Protein AF-A0A1C1CR57-F1 (afdb_monomer)

InterPro domains:
  IPR010729 Large ribosomal subunit protein uL29m, mitochondrial [PF06984] (125-208)
  IPR010729 Large ribosomal subunit protein uL29m, mitochondrial [PTHR21183] (118-204)
  IPR038340 MRP-L47 superfamily, mitochondrial [G3DSA:6.10.330.20] (119-210)

Foldseek 3Di:
DDDDDDDDDDDDDDDPDPPPPDPPDDDDDDDDDDDDDDPPPPDPDPDPPPPDDCDDDPDDDDDDPPCVVVDDPDDDPDLCVQPDVVVPSDHPDCDDPNVDDDDDDDPPVPPPDDPVCVPVPVPPVCLLEDPVSDQADDLVVLLPDDAADDPVRLLPDDPVVLVVLLVVLVSVLSSLVSSVVVCVVVVVPDNPVSSVVSNCSSCVSVVCCCSVVVVPVPPDDDDDD

Structure (mmCIF, N/CA/C/O backbone):
data_AF-A0A1C1CR57-F1
#
_entry.id   AF-A0A1C1CR57-F1
#
loop_
_atom_site.group_PDB
_atom_site.id
_atom_site.type_symbol
_atom_site.label_atom_id
_atom_site.label_alt_id
_atom_site.label_comp_id
_atom_site.label_asym_id
_atom_site.label_entity_id
_atom_site.label_seq_id
_atom_site.pdbx_PDB_ins_code
_atom_site.Cartn_x
_atom_site.Cartn_y
_atom_site.Cartn_z
_atom_site.occupancy
_atom_site.B_iso_or_equiv
_atom_site.auth_seq_id
_atom_site.auth_comp_id
_atom_site.auth_asym_id
_atom_site.auth_atom_id
_atom_site.pdbx_PDB_model_num
ATOM 1 N N . MET A 1 1 ? -14.127 42.344 25.011 1.00 54.00 1 MET A N 1
ATOM 2 C CA . MET A 1 1 ? -12.908 41.569 24.687 1.00 54.00 1 MET A CA 1
ATOM 3 C C . MET A 1 1 ? -13.082 41.064 23.266 1.00 54.00 1 MET A C 1
ATOM 5 O O . MET A 1 1 ? -14.060 40.381 23.001 1.00 54.00 1 MET A O 1
ATOM 9 N N . ALA A 1 2 ? -12.275 41.603 22.351 1.00 50.25 2 ALA A N 1
ATOM 10 C CA . ALA A 1 2 ? -12.588 41.789 20.935 1.00 50.25 2 ALA A CA 1
ATOM 11 C C . ALA A 1 2 ? -12.406 40.530 20.069 1.00 50.25 2 ALA A C 1
ATOM 13 O O . ALA A 1 2 ? -11.504 39.726 20.293 1.00 50.25 2 ALA A O 1
ATOM 14 N N . SER A 1 3 ? -13.273 40.409 19.065 1.00 51.06 3 SER A N 1
ATOM 15 C CA . SER A 1 3 ? -13.312 39.387 18.023 1.00 51.06 3 SER A CA 1
ATOM 16 C C . SER A 1 3 ? -12.158 39.533 17.021 1.00 51.06 3 SER A C 1
ATOM 18 O O . SER A 1 3 ? -11.874 40.618 16.519 1.00 51.06 3 SER A O 1
ATOM 20 N N . LEU A 1 4 ? -11.506 38.412 16.702 1.00 55.50 4 LEU A N 1
ATOM 21 C CA . LEU A 1 4 ? -10.487 38.296 15.659 1.00 55.50 4 LEU A CA 1
ATOM 22 C C . LEU A 1 4 ? -11.140 37.839 14.349 1.00 55.50 4 LEU A C 1
ATOM 24 O O . LEU A 1 4 ? -11.551 36.689 14.225 1.00 55.50 4 LEU A O 1
ATOM 28 N N . THR A 1 5 ? -11.186 38.719 13.351 1.00 56.97 5 THR A N 1
ATOM 29 C CA . THR A 1 5 ? -11.479 38.370 11.953 1.00 56.97 5 THR A CA 1
ATOM 30 C C . THR A 1 5 ? -10.187 38.458 11.140 1.00 56.97 5 THR A C 1
ATOM 32 O O . THR A 1 5 ? -9.601 39.533 11.028 1.00 56.97 5 THR A O 1
ATOM 35 N N . ARG A 1 6 ? -9.729 37.339 10.564 1.00 66.31 6 ARG A N 1
ATOM 36 C CA . ARG A 1 6 ? -8.613 37.284 9.602 1.00 66.31 6 ARG A CA 1
ATOM 37 C C . ARG A 1 6 ? -9.148 36.826 8.240 1.00 66.31 6 ARG A C 1
ATOM 39 O O . ARG A 1 6 ? -9.732 35.746 8.189 1.00 66.31 6 ARG A O 1
ATOM 46 N N . PRO A 1 7 ? -8.933 37.574 7.144 1.00 61.09 7 PRO A N 1
ATOM 47 C CA . PRO A 1 7 ? -9.193 37.078 5.801 1.00 61.09 7 PRO A CA 1
ATOM 48 C C . PRO A 1 7 ? -7.951 36.350 5.268 1.00 61.09 7 PRO A C 1
ATOM 50 O O . PRO A 1 7 ? -6.832 36.858 5.348 1.00 61.09 7 PRO A O 1
ATOM 53 N N . PHE A 1 8 ? -8.145 35.155 4.712 1.00 54.91 8 PHE A N 1
ATOM 54 C CA . PHE A 1 8 ? -7.118 34.452 3.949 1.00 54.91 8 PHE A CA 1
ATOM 55 C C . PHE A 1 8 ? -7.147 34.945 2.496 1.00 54.91 8 PHE A C 1
ATOM 57 O O . PHE A 1 8 ? -8.089 34.660 1.762 1.00 54.91 8 PHE A O 1
ATOM 64 N N . LEU A 1 9 ? -6.115 35.687 2.084 1.00 56.88 9 LEU A N 1
ATOM 65 C CA . LEU A 1 9 ? -5.799 35.920 0.674 1.00 56.88 9 LEU A CA 1
ATOM 66 C C . LEU 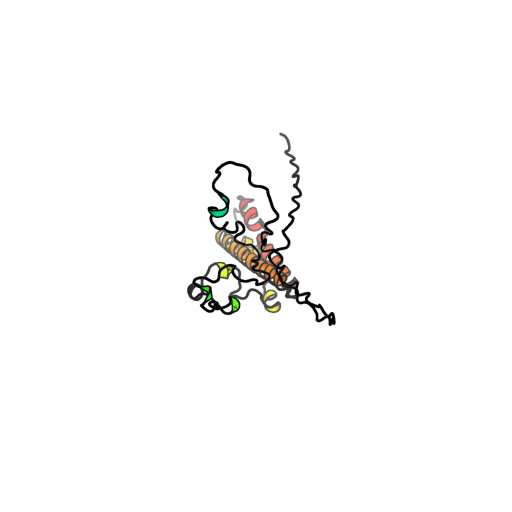A 1 9 ? -4.980 34.733 0.144 1.00 56.88 9 LEU A C 1
ATOM 68 O O . LEU A 1 9 ? -3.934 34.398 0.699 1.00 56.88 9 LEU A O 1
ATOM 72 N N . THR A 1 10 ? -5.428 34.127 -0.951 1.00 62.53 10 THR A N 1
ATOM 73 C CA . THR A 1 10 ? -4.681 33.121 -1.717 1.00 62.53 10 THR A CA 1
ATOM 74 C C . THR A 1 10 ? -3.815 33.795 -2.788 1.00 62.53 10 THR A C 1
ATOM 76 O O . THR A 1 10 ? -4.358 34.569 -3.579 1.00 62.53 10 THR A O 1
ATOM 79 N N . PRO A 1 11 ? -2.511 33.488 -2.908 1.00 65.00 11 PRO A N 1
ATOM 80 C CA . PRO A 1 11 ? -1.735 33.867 -4.081 1.00 65.00 11 PRO A CA 1
ATOM 81 C C . PRO A 1 11 ? -1.961 32.860 -5.220 1.00 65.00 11 PRO A C 1
ATOM 83 O O . PRO A 1 11 ? -1.737 31.658 -5.074 1.00 65.00 11 PRO A O 1
ATOM 86 N N . SER A 1 12 ? -2.390 33.357 -6.380 1.00 55.84 12 SER A N 1
ATOM 87 C CA . SER A 1 12 ? -2.449 32.604 -7.633 1.00 55.84 12 SER A CA 1
ATOM 88 C C . SER A 1 12 ? -1.033 32.387 -8.182 1.00 55.84 12 SER A C 1
ATOM 90 O O . SER A 1 12 ? -0.460 33.276 -8.815 1.00 55.84 12 SER A O 1
ATOM 92 N N . HIS A 1 13 ? -0.454 31.209 -7.960 1.00 60.06 13 HIS A N 1
ATOM 93 C CA . HIS A 1 13 ? 0.767 30.793 -8.649 1.00 60.06 13 HIS A CA 1
ATOM 94 C C . HIS A 1 13 ? 0.409 30.073 -9.954 1.00 60.06 13 HIS A C 1
ATOM 96 O O . HIS A 1 13 ? -0.075 28.945 -9.949 1.00 60.06 13 HIS A O 1
ATOM 102 N N . SER A 1 14 ? 0.665 30.745 -11.079 1.00 63.28 14 SER A N 1
ATOM 103 C CA . SER A 1 14 ? 0.652 30.152 -12.418 1.00 63.28 14 SER A CA 1
ATOM 104 C C . SER A 1 14 ? 1.847 29.205 -12.555 1.00 63.28 14 SER A C 1
ATOM 106 O O . SER A 1 14 ? 2.993 29.642 -12.674 1.00 63.28 14 SER A O 1
ATOM 108 N N . THR A 1 15 ? 1.599 27.898 -12.473 1.00 60.12 15 THR A N 1
ATOM 109 C CA . THR A 1 15 ? 2.617 26.864 -12.675 1.00 60.12 15 THR A CA 1
ATOM 110 C C . THR A 1 15 ? 2.636 26.469 -14.154 1.00 60.12 15 THR A C 1
ATOM 112 O O . THR A 1 15 ? 1.885 25.622 -14.628 1.00 60.12 15 THR A O 1
ATOM 115 N N . SER A 1 16 ? 3.513 27.112 -14.925 1.00 63.03 16 SER A N 1
ATOM 116 C CA . SER A 1 16 ? 3.841 26.674 -16.285 1.00 63.03 16 SER A CA 1
ATOM 117 C C . SER A 1 16 ? 4.663 25.386 -16.204 1.00 63.03 16 SER A C 1
ATOM 119 O O . SER A 1 16 ? 5.886 25.425 -16.057 1.00 63.03 16 SER A O 1
ATOM 121 N N . VAL A 1 17 ? 3.995 24.235 -16.283 1.00 63.03 17 VAL A N 1
ATOM 122 C CA . VAL A 1 17 ? 4.655 22.929 -16.377 1.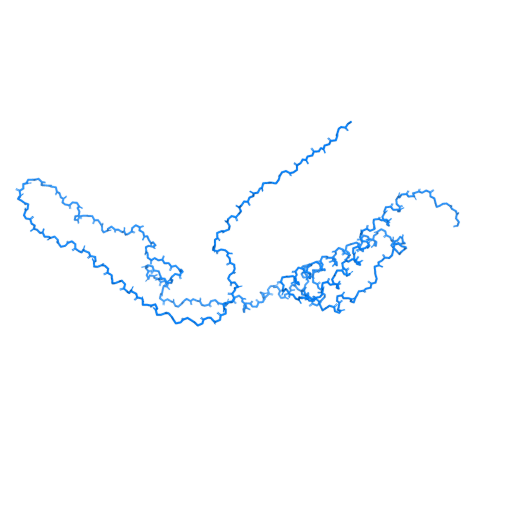00 63.03 17 VAL A CA 1
ATOM 123 C C . VAL A 1 17 ? 5.369 22.854 -17.731 1.00 63.03 17 VAL A C 1
ATOM 125 O O . VAL A 1 17 ? 4.726 23.034 -18.767 1.00 63.03 17 VAL A O 1
ATOM 128 N N . PRO A 1 18 ? 6.688 22.613 -17.778 1.00 61.53 18 PRO A N 1
ATOM 129 C CA . PRO A 1 18 ? 7.372 22.492 -19.051 1.00 61.53 18 PRO A CA 1
ATOM 130 C C . PRO A 1 18 ? 6.863 21.246 -19.795 1.00 61.53 18 PRO A C 1
ATOM 132 O O . PRO A 1 18 ? 6.762 20.159 -19.227 1.00 61.53 18 PRO A O 1
ATOM 135 N N . LEU A 1 19 ? 6.571 21.416 -21.088 1.00 63.09 19 LEU A N 1
ATOM 136 C CA . LEU A 1 19 ? 5.938 20.446 -22.001 1.00 63.09 19 LEU A CA 1
ATOM 137 C C . LEU A 1 19 ? 6.618 19.062 -22.114 1.00 63.09 19 LEU A C 1
ATOM 139 O O . LEU A 1 19 ? 6.102 18.190 -22.804 1.00 63.09 19 LEU A O 1
ATOM 143 N N . PHE A 1 20 ? 7.749 18.819 -21.447 1.00 66.25 20 PHE A N 1
ATOM 144 C CA . PHE A 1 20 ? 8.452 17.531 -21.473 1.00 66.25 20 PHE A CA 1
ATOM 145 C C . PHE A 1 20 ? 8.016 16.541 -20.373 1.00 66.25 20 PHE A C 1
ATOM 147 O O . PHE A 1 20 ? 8.552 15.437 -20.315 1.00 66.25 20 PHE A O 1
ATOM 154 N N . LEU A 1 21 ? 7.062 16.911 -19.508 1.00 57.16 21 LEU A N 1
ATOM 155 C CA . LEU A 1 21 ? 6.598 16.100 -18.366 1.00 57.16 21 LEU A CA 1
ATOM 156 C C . LEU A 1 21 ? 5.190 15.491 -18.530 1.00 57.16 21 LEU A C 1
ATOM 158 O O . LEU A 1 21 ? 4.648 14.937 -17.576 1.00 57.16 21 LEU A O 1
ATOM 162 N N . ALA A 1 22 ? 4.596 15.543 -19.726 1.00 56.94 22 ALA A N 1
ATOM 163 C CA . ALA A 1 22 ? 3.324 14.871 -19.987 1.00 56.94 22 ALA A CA 1
ATOM 164 C C . ALA A 1 22 ? 3.517 13.345 -20.150 1.00 56.94 22 ALA A C 1
ATOM 166 O O . ALA A 1 22 ? 4.368 12.918 -20.938 1.00 56.94 22 ALA A O 1
ATOM 167 N N . PRO A 1 23 ? 2.728 12.501 -19.459 1.00 60.62 23 PRO A N 1
ATOM 168 C CA . PRO A 1 23 ? 2.743 11.063 -19.676 1.00 60.62 23 PRO A CA 1
ATOM 169 C C . PRO A 1 23 ? 2.099 10.749 -21.033 1.00 60.62 23 PRO A C 1
ATOM 171 O O . PRO A 1 23 ? 0.919 11.012 -21.262 1.00 60.62 23 PRO A O 1
ATOM 174 N N . ALA A 1 24 ? 2.888 10.184 -21.945 1.00 50.00 24 ALA A N 1
ATOM 175 C CA . ALA A 1 24 ? 2.456 9.725 -23.259 1.00 50.00 24 ALA A CA 1
ATOM 176 C C . ALA A 1 24 ? 1.581 8.459 -23.148 1.00 50.00 24 ALA A C 1
ATOM 178 O O . ALA A 1 24 ? 2.048 7.347 -23.364 1.00 50.00 24 ALA A O 1
ATOM 179 N N . PHE A 1 25 ? 0.301 8.632 -22.816 1.00 53.22 25 PHE A N 1
ATOM 180 C CA . PHE A 1 25 ? -0.736 7.603 -22.950 1.00 53.22 25 PHE A CA 1
ATOM 181 C C . PHE A 1 25 ? -1.963 8.194 -23.655 1.00 53.22 25 PHE A C 1
ATOM 183 O O . PHE A 1 25 ? -3.021 8.382 -23.067 1.00 53.22 25 PHE A O 1
ATOM 190 N N . ALA A 1 26 ? -1.816 8.491 -24.945 1.00 53.47 26 ALA A N 1
ATOM 191 C CA . ALA A 1 26 ? -2.938 8.683 -25.857 1.00 53.47 26 ALA A CA 1
ATOM 192 C C . ALA A 1 26 ? -2.645 7.882 -27.131 1.00 53.47 26 ALA A C 1
ATOM 194 O O . ALA A 1 26 ? -1.705 8.179 -27.865 1.00 53.47 26 ALA A O 1
ATOM 195 N N . ARG A 1 27 ? -3.414 6.809 -27.341 1.00 58.81 27 ARG A N 1
ATOM 196 C CA . ARG A 1 27 ? -3.394 5.985 -28.556 1.00 58.81 27 ARG A CA 1
ATOM 197 C C . ARG A 1 27 ? -3.948 6.819 -29.723 1.00 58.81 27 ARG A C 1
ATOM 199 O O . ARG A 1 27 ? -5.086 7.270 -29.604 1.00 58.81 27 ARG A O 1
ATOM 206 N N . PRO A 1 28 ? -3.223 7.029 -30.835 1.00 59.00 28 PRO A N 1
ATOM 207 C CA . PRO A 1 28 ? -3.808 7.652 -32.014 1.00 59.00 28 PRO A CA 1
ATOM 208 C C . PRO A 1 28 ? -4.570 6.611 -32.851 1.00 59.00 28 PRO A C 1
ATOM 210 O O . PRO A 1 28 ? -4.088 5.503 -33.084 1.00 59.00 28 PRO A O 1
ATOM 213 N N . LEU A 1 29 ? -5.773 6.990 -33.288 1.00 62.84 29 LEU A N 1
ATOM 214 C CA . LEU A 1 29 ? -6.575 6.307 -34.308 1.00 62.84 29 LEU A CA 1
ATOM 215 C C . LEU A 1 29 ? -5.816 6.261 -35.655 1.00 62.84 29 LEU A C 1
ATOM 217 O O . LEU A 1 29 ? -5.026 7.169 -35.929 1.00 62.84 29 LEU A O 1
ATOM 221 N N . PRO A 1 30 ? -6.052 5.258 -36.524 1.00 56.06 30 PRO A N 1
ATOM 222 C CA . PRO A 1 30 ? -5.379 5.173 -37.814 1.00 56.06 30 PRO A CA 1
ATOM 223 C C . PRO A 1 30 ? -5.995 6.172 -38.802 1.00 56.06 30 PRO A C 1
ATOM 225 O O . PRO A 1 30 ? -7.035 5.912 -39.400 1.00 56.06 30 PRO A O 1
ATOM 228 N N . ILE A 1 31 ? -5.345 7.320 -38.997 1.00 57.97 31 ILE A N 1
ATOM 229 C CA . ILE A 1 31 ? -5.622 8.204 -40.134 1.00 57.97 31 ILE A CA 1
ATOM 230 C C . ILE A 1 31 ? -4.614 7.858 -41.231 1.00 57.97 31 ILE A C 1
ATOM 232 O O . ILE A 1 31 ? -3.408 8.039 -41.066 1.00 57.97 31 ILE A O 1
ATOM 236 N N . SER A 1 32 ? -5.122 7.342 -42.350 1.00 52.03 32 SER A N 1
ATOM 237 C CA . SER A 1 32 ? -4.356 7.171 -43.585 1.00 52.03 32 SER A CA 1
ATOM 238 C C . SER A 1 32 ? -4.053 8.545 -44.174 1.00 52.03 32 SER A C 1
ATOM 240 O O . SER A 1 32 ? -4.967 9.247 -44.598 1.00 52.03 32 SER A O 1
ATOM 242 N N . ILE A 1 33 ? -2.779 8.935 -44.209 1.00 54.38 33 ILE A N 1
ATOM 243 C CA . ILE A 1 33 ? -2.326 10.112 -44.952 1.00 54.38 33 ILE A CA 1
ATOM 244 C C . ILE A 1 33 ? -1.136 9.690 -45.808 1.00 54.38 33 ILE A C 1
ATOM 246 O O . ILE A 1 33 ? -0.038 9.442 -45.310 1.00 54.38 33 ILE A O 1
ATOM 250 N N . SER A 1 34 ? -1.367 9.591 -47.112 1.00 49.81 34 SER A N 1
ATOM 251 C CA . SER A 1 34 ? -0.312 9.542 -48.116 1.00 49.81 34 SER A CA 1
ATOM 252 C C . SER A 1 34 ? 0.323 10.929 -48.200 1.00 49.81 34 SER A C 1
ATOM 254 O O . SER A 1 34 ? -0.268 11.850 -48.753 1.00 49.81 34 SER A O 1
ATOM 256 N N . ALA A 1 35 ? 1.519 11.100 -47.642 1.00 53.91 35 ALA A N 1
ATOM 257 C CA . ALA A 1 35 ? 2.332 12.286 -47.881 1.00 53.91 35 ALA A CA 1
ATOM 258 C C . ALA A 1 35 ? 3.800 11.877 -48.007 1.00 53.91 35 ALA A C 1
ATOM 260 O O . ALA A 1 35 ? 4.465 11.486 -47.049 1.00 53.91 35 ALA A O 1
ATOM 261 N N . THR A 1 36 ? 4.288 11.943 -49.239 1.00 49.66 36 THR A N 1
ATOM 262 C CA . THR A 1 36 ? 5.680 11.763 -49.636 1.00 49.66 36 THR A CA 1
ATOM 263 C C . THR A 1 36 ? 6.549 12.857 -49.013 1.00 49.66 36 THR A C 1
ATOM 265 O O . THR A 1 36 ? 6.599 13.977 -49.517 1.00 49.66 36 THR A O 1
ATOM 268 N N . ALA A 1 37 ? 7.254 12.545 -47.925 1.00 54.09 37 ALA A N 1
ATOM 269 C CA . ALA A 1 37 ? 8.328 13.388 -47.412 1.00 54.09 37 ALA A CA 1
ATOM 270 C C . ALA A 1 37 ? 9.634 13.027 -48.136 1.00 54.09 37 ALA A C 1
ATOM 272 O O . ALA A 1 37 ? 10.302 12.045 -47.811 1.00 54.09 37 ALA A O 1
ATOM 273 N N . GLN A 1 38 ? 9.983 13.819 -49.149 1.00 53.41 38 GLN A N 1
ATOM 274 C CA . GLN A 1 38 ? 11.310 13.796 -49.756 1.00 53.41 38 GLN A CA 1
ATOM 275 C C . GLN A 1 38 ? 12.322 14.303 -48.719 1.00 53.41 38 GLN A C 1
ATOM 277 O O . GLN A 1 38 ? 12.346 15.483 -48.372 1.00 53.41 38 GLN A O 1
ATOM 282 N N . PHE A 1 39 ? 13.145 13.397 -48.189 1.00 52.00 39 PHE A N 1
ATOM 283 C CA . PHE A 1 39 ? 14.300 13.759 -47.377 1.00 52.00 39 PHE A CA 1
ATOM 284 C C . PHE A 1 39 ? 15.344 14.424 -48.276 1.00 52.00 39 PHE A C 1
ATOM 286 O O . PHE A 1 39 ? 16.084 13.757 -48.996 1.00 52.00 39 PHE A O 1
ATOM 293 N N . SER A 1 40 ? 15.418 15.751 -48.211 1.00 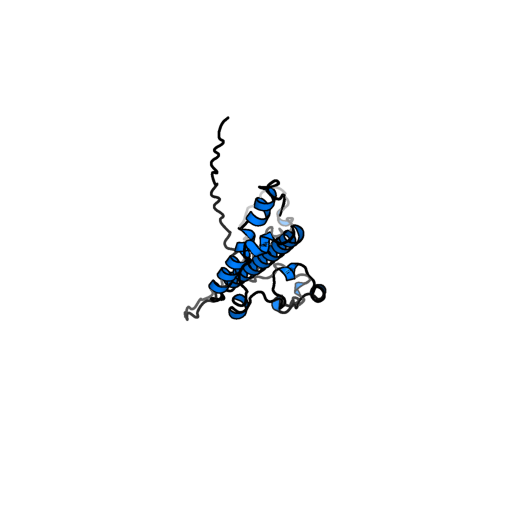50.28 40 SER A N 1
ATOM 294 C CA . SER A 1 40 ? 16.536 16.515 -48.755 1.00 50.28 40 SER A CA 1
ATOM 295 C C . SER A 1 40 ? 17.800 16.164 -47.974 1.00 50.28 40 SER A C 1
ATOM 297 O O . SER A 1 40 ? 18.062 16.697 -46.895 1.00 50.28 40 SER A O 1
ATOM 299 N N . THR A 1 41 ? 18.597 15.247 -48.515 1.00 55.56 41 THR A N 1
ATOM 300 C CA . THR A 1 41 ? 19.971 15.018 -48.076 1.00 55.56 41 THR A CA 1
ATOM 301 C C . THR A 1 41 ? 20.786 16.260 -48.423 1.00 55.56 41 THR A C 1
ATOM 303 O O . THR A 1 41 ? 21.273 16.406 -49.542 1.00 55.56 41 THR A O 1
ATOM 306 N N . SER A 1 42 ? 20.925 17.188 -47.476 1.00 52.59 42 SER A N 1
ATOM 307 C CA . SER A 1 42 ? 21.915 18.253 -47.593 1.00 52.59 42 SER A CA 1
ATOM 308 C C . SER A 1 42 ? 23.299 17.605 -47.578 1.00 52.59 42 SER A C 1
ATOM 310 O O . SER A 1 42 ? 23.771 17.133 -46.540 1.00 52.59 42 SER A O 1
ATOM 312 N N . THR A 1 43 ? 23.921 17.547 -48.751 1.00 58.34 43 THR A N 1
ATOM 313 C CA . THR A 1 43 ? 25.314 17.152 -48.960 1.00 58.34 43 THR A CA 1
ATOM 314 C C . THR A 1 43 ? 26.235 17.910 -48.000 1.00 58.34 43 THR A C 1
ATOM 316 O O . THR A 1 43 ? 26.010 19.102 -47.759 1.00 58.34 43 THR A O 1
ATOM 319 N N . PRO A 1 44 ? 27.285 17.273 -47.453 1.00 56.19 44 PRO A N 1
ATOM 320 C CA . PRO A 1 44 ? 28.194 17.934 -46.534 1.00 56.19 44 PRO A CA 1
ATOM 321 C C . PRO A 1 44 ? 28.882 19.090 -47.259 1.00 56.19 44 PRO A C 1
ATOM 323 O O . PRO A 1 44 ? 29.587 18.892 -48.247 1.00 56.19 44 PRO A O 1
ATOM 326 N N . ASN A 1 45 ? 28.642 20.302 -46.756 1.00 49.34 45 ASN A N 1
ATOM 327 C CA . ASN A 1 45 ? 29.279 21.529 -47.204 1.00 49.34 45 ASN A CA 1
ATOM 328 C C . ASN A 1 45 ? 30.797 21.306 -47.230 1.00 49.34 45 ASN A C 1
ATOM 330 O O . ASN A 1 45 ? 31.418 21.086 -46.182 1.00 49.34 45 ASN A O 1
ATOM 334 N N . GLN A 1 46 ? 31.347 21.290 -48.446 1.00 51.78 46 GLN A N 1
ATOM 335 C CA . GLN A 1 46 ? 32.766 21.199 -48.748 1.00 51.78 46 GLN A CA 1
ATOM 336 C C . GLN A 1 46 ? 33.488 22.224 -47.880 1.00 51.78 46 GLN A C 1
ATOM 338 O O . GLN A 1 46 ? 33.428 23.433 -48.103 1.00 51.78 46 GLN A O 1
ATOM 343 N N . ARG A 1 47 ? 34.138 21.715 -46.833 1.00 45.09 47 ARG A N 1
ATOM 344 C CA . ARG A 1 47 ? 35.040 22.473 -45.984 1.00 45.09 47 ARG A CA 1
ATOM 345 C C . ARG A 1 47 ? 36.046 23.121 -46.921 1.00 45.09 47 ARG A C 1
ATOM 347 O O . ARG A 1 47 ? 36.876 22.429 -47.498 1.00 45.09 47 ARG A O 1
ATOM 354 N N . SER A 1 48 ? 35.941 24.437 -47.060 1.00 42.72 48 SER A N 1
ATOM 355 C CA . SER A 1 48 ? 36.880 25.268 -47.792 1.00 42.72 48 SER A CA 1
ATOM 356 C C . SER A 1 48 ? 38.262 25.068 -47.177 1.00 42.72 48 SER A C 1
ATOM 358 O O . SER A 1 48 ? 38.633 25.706 -46.192 1.00 42.72 48 SER A O 1
ATOM 360 N N . SER A 1 49 ? 39.027 24.124 -47.723 1.00 48.28 49 SER A N 1
ATOM 361 C CA . SER A 1 49 ? 40.470 24.141 -47.604 1.00 48.28 49 SER A CA 1
ATOM 362 C C . SER A 1 49 ? 40.894 25.417 -48.303 1.00 48.28 49 SER A C 1
ATOM 364 O O . SER A 1 49 ? 40.771 25.530 -49.521 1.00 48.28 49 SER A O 1
ATOM 366 N N . ALA A 1 50 ? 41.310 26.405 -47.515 1.00 45.47 50 ALA A N 1
ATOM 367 C CA . ALA A 1 50 ? 41.953 27.603 -48.010 1.00 45.47 50 ALA A CA 1
ATOM 368 C C . ALA A 1 50 ? 43.217 27.182 -48.776 1.00 45.47 50 ALA A C 1
ATOM 370 O O . ALA A 1 50 ? 44.309 27.088 -48.217 1.00 45.47 50 ALA A O 1
ATOM 371 N N . THR A 1 51 ? 43.067 26.885 -50.066 1.00 48.31 51 THR A N 1
ATOM 372 C CA . THR A 1 51 ? 44.173 26.791 -51.006 1.00 48.31 51 THR A CA 1
ATOM 373 C C . THR A 1 51 ? 44.665 28.211 -51.203 1.00 48.31 51 THR A C 1
ATOM 375 O O . THR A 1 51 ? 44.110 29.002 -51.964 1.00 48.31 51 THR A O 1
ATOM 378 N N . ARG A 1 52 ? 45.684 28.529 -50.412 1.00 45.12 52 ARG A N 1
ATOM 379 C CA . ARG A 1 52 ? 46.614 29.642 -50.549 1.00 45.12 52 ARG A CA 1
ATOM 380 C C . ARG A 1 52 ? 46.930 29.886 -52.029 1.00 45.12 52 ARG A C 1
ATOM 382 O O . ARG A 1 52 ? 47.838 29.268 -52.575 1.00 45.12 52 ARG A O 1
ATOM 389 N N . LYS A 1 53 ? 46.222 30.817 -52.672 1.00 45.62 53 LYS A N 1
ATOM 390 C CA . LYS A 1 53 ? 46.750 31.481 -53.864 1.00 45.62 53 LYS A CA 1
ATOM 391 C C . LYS A 1 53 ? 47.816 32.455 -53.377 1.00 45.62 53 LYS A C 1
ATOM 393 O O . LYS A 1 53 ? 47.509 33.477 -52.770 1.00 45.62 53 LYS A O 1
ATOM 398 N N . GLN A 1 54 ? 49.076 32.080 -53.587 1.00 48.00 54 GLN A N 1
ATOM 399 C CA . GLN A 1 54 ? 50.195 33.013 -53.623 1.00 48.00 54 GLN A CA 1
ATOM 400 C C . GLN A 1 54 ? 49.911 34.025 -54.742 1.00 48.00 54 GLN A C 1
ATOM 402 O O . GLN A 1 54 ? 50.201 33.769 -55.903 1.00 48.00 54 GLN A O 1
ATOM 407 N N . ALA A 1 55 ? 49.283 35.145 -54.399 1.00 46.06 55 ALA A N 1
ATOM 408 C CA . ALA A 1 55 ? 49.244 36.334 -55.237 1.00 46.06 55 ALA A CA 1
ATOM 409 C C . ALA A 1 55 ? 50.205 37.352 -54.614 1.00 46.06 55 ALA A C 1
ATOM 411 O O . ALA A 1 55 ? 50.181 37.578 -53.404 1.00 46.06 55 ALA A O 1
ATOM 412 N N . GLY A 1 56 ? 51.124 37.848 -55.441 1.00 43.16 56 GLY A N 1
ATOM 413 C CA . GLY A 1 56 ? 52.361 38.510 -55.049 1.00 43.16 56 GLY A CA 1
ATOM 414 C C . GLY A 1 56 ? 52.193 39.651 -54.053 1.00 43.16 56 GLY A C 1
ATOM 415 O O . GLY A 1 56 ? 51.626 40.693 -54.364 1.00 43.16 56 GLY A O 1
ATOM 416 N N . ILE A 1 57 ? 52.791 39.474 -52.878 1.00 50.34 57 ILE A N 1
ATOM 417 C CA . ILE A 1 57 ? 53.143 40.574 -51.988 1.00 50.34 57 ILE A CA 1
ATOM 418 C C . ILE A 1 57 ? 54.649 40.740 -52.133 1.00 50.34 57 ILE A C 1
ATOM 420 O O . ILE A 1 57 ? 55.423 39.848 -51.782 1.00 50.34 57 ILE A O 1
ATOM 424 N N . LYS A 1 58 ? 55.040 41.862 -52.741 1.00 48.06 58 LYS A N 1
ATOM 425 C CA . LYS A 1 58 ? 56.42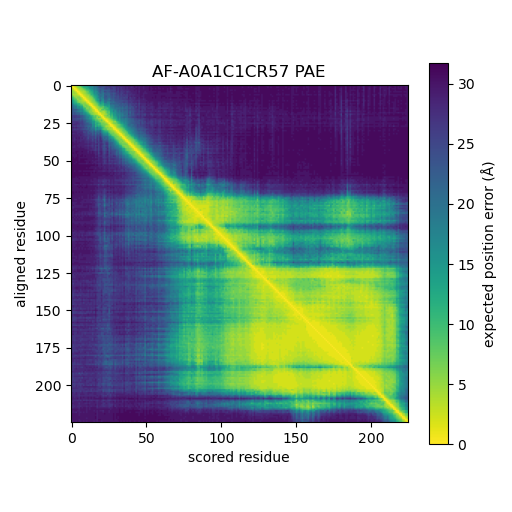9 42.287 -52.894 1.00 48.06 58 LYS A CA 1
ATOM 426 C C . LYS A 1 58 ? 57.108 42.255 -51.525 1.00 48.06 58 LYS A C 1
ATOM 428 O O . LYS A 1 58 ? 56.575 42.768 -50.544 1.00 48.06 58 LYS A O 1
ATOM 433 N N . ALA A 1 59 ? 58.261 41.599 -51.486 1.00 39.47 59 ALA A N 1
ATOM 434 C CA . ALA A 1 59 ? 59.095 41.449 -50.313 1.00 39.47 59 ALA A CA 1
ATOM 435 C C . ALA A 1 59 ? 59.465 42.821 -49.730 1.00 39.47 59 ALA A C 1
ATOM 437 O O . ALA A 1 59 ? 60.091 43.635 -50.403 1.00 39.47 59 ALA A O 1
ATOM 438 N N . ALA A 1 60 ? 59.098 43.049 -48.473 1.00 48.56 60 ALA A N 1
ATOM 439 C CA . ALA A 1 60 ? 59.660 44.099 -47.641 1.00 48.56 60 ALA A CA 1
ATOM 440 C C . ALA A 1 60 ? 59.697 43.598 -46.188 1.00 48.56 60 ALA A C 1
ATOM 442 O O . ALA A 1 60 ? 58.676 43.511 -45.516 1.00 48.56 60 ALA A O 1
ATOM 443 N N . THR A 1 61 ? 60.909 43.215 -45.779 1.00 47.69 61 THR A N 1
ATOM 444 C CA . THR A 1 61 ? 61.531 43.534 -44.482 1.00 47.69 61 THR A CA 1
ATOM 445 C C . THR A 1 61 ? 60.872 43.018 -43.183 1.00 47.69 61 THR A C 1
ATOM 447 O O . THR A 1 61 ? 59.742 43.349 -42.852 1.00 47.69 61 THR A O 1
ATOM 450 N N . SER A 1 62 ? 61.672 42.318 -42.359 1.00 57.03 62 SER A N 1
ATOM 451 C CA . SER A 1 62 ? 61.454 42.020 -40.921 1.00 57.03 62 SER A CA 1
ATOM 452 C C . SER A 1 62 ? 60.708 40.720 -40.534 1.00 57.03 62 SER A C 1
ATOM 454 O O . SER A 1 62 ? 59.554 40.705 -40.111 1.00 57.03 62 SER A O 1
ATOM 456 N N . GLY A 1 63 ? 61.416 39.587 -40.624 1.00 55.56 63 GLY A N 1
ATOM 457 C CA . GLY A 1 63 ? 61.839 38.783 -39.459 1.00 55.56 63 GLY A CA 1
ATOM 458 C C . GLY A 1 63 ? 60.854 38.288 -38.384 1.00 55.56 63 GLY A C 1
ATOM 459 O O . GLY A 1 63 ? 61.327 37.842 -37.343 1.00 55.56 63 GLY A O 1
ATOM 460 N N . LYS A 1 64 ? 59.527 38.327 -38.553 1.00 63.25 64 LYS A N 1
ATOM 461 C CA . LYS A 1 64 ? 58.607 37.742 -37.555 1.00 63.25 64 LYS A CA 1
ATOM 462 C C . LYS A 1 64 ? 58.319 36.270 -37.879 1.00 63.25 64 LYS A C 1
ATOM 464 O O . LYS A 1 64 ? 57.795 35.992 -38.960 1.00 63.25 64 LYS A O 1
ATOM 469 N N . PRO A 1 65 ? 58.611 35.308 -36.979 1.00 63.56 65 PRO A N 1
ATOM 470 C CA . PRO A 1 65 ? 58.244 33.919 -37.213 1.00 63.56 65 PRO A CA 1
ATOM 471 C C . PRO A 1 65 ? 56.723 33.829 -37.353 1.00 63.56 65 PRO A C 1
ATOM 473 O O . PRO A 1 65 ? 55.975 34.369 -36.536 1.00 63.56 65 PRO A O 1
ATOM 476 N N . ASN A 1 66 ? 56.258 33.146 -38.397 1.00 63.69 66 ASN A N 1
ATOM 477 C CA . ASN A 1 66 ? 54.847 32.832 -38.577 1.00 63.69 66 ASN A CA 1
ATOM 478 C C . ASN A 1 66 ? 54.387 31.944 -37.400 1.00 63.69 66 ASN A C 1
ATOM 480 O O . ASN A 1 66 ? 54.555 30.724 -37.411 1.00 63.69 66 ASN A O 1
ATOM 484 N N . TRP A 1 67 ? 53.816 32.570 -36.368 1.00 63.03 67 TRP A N 1
ATOM 485 C CA . TRP A 1 67 ? 53.261 31.903 -35.187 1.00 63.03 67 TRP A CA 1
ATOM 486 C C . TRP A 1 67 ? 52.077 30.992 -35.538 1.00 63.03 67 TRP A C 1
ATOM 488 O O . TRP A 1 67 ? 51.804 30.037 -34.813 1.00 63.03 67 TRP A O 1
ATOM 498 N N . ALA A 1 68 ? 51.406 31.238 -36.669 1.00 64.06 68 ALA A N 1
ATOM 499 C CA . ALA A 1 68 ? 50.275 30.442 -37.131 1.00 64.06 68 ALA A CA 1
ATOM 500 C C . ALA A 1 68 ? 50.694 29.033 -37.592 1.00 64.06 68 ALA A C 1
ATOM 502 O O . ALA A 1 68 ? 49.922 28.096 -37.419 1.00 64.06 68 ALA A O 1
ATOM 503 N N . LEU A 1 69 ? 51.930 28.844 -38.070 1.00 59.19 69 LEU A N 1
ATOM 504 C CA . LEU A 1 69 ? 52.501 27.518 -38.355 1.00 59.19 69 LEU A CA 1
ATOM 505 C C . LEU A 1 69 ? 52.849 26.736 -37.076 1.00 59.19 69 LEU A C 1
ATOM 507 O O . LEU A 1 69 ? 52.960 25.515 -37.124 1.00 59.19 69 LEU A O 1
ATOM 511 N N . LYS A 1 70 ? 52.991 27.417 -35.927 1.00 59.62 70 LYS A N 1
ATOM 512 C CA . LYS A 1 70 ? 53.193 26.796 -34.603 1.00 59.62 70 LYS A CA 1
ATOM 513 C C . LYS A 1 70 ? 51.902 26.665 -33.784 1.00 59.62 70 LYS A C 1
ATOM 515 O O . LYS A 1 70 ? 51.940 26.156 -32.662 1.00 59.62 70 LYS A O 1
ATOM 520 N N . ALA A 1 71 ? 50.758 27.112 -34.305 1.00 64.06 71 ALA A N 1
ATOM 521 C CA . ALA A 1 71 ? 49.487 26.986 -33.605 1.00 64.06 71 ALA A CA 1
ATOM 522 C C . ALA A 1 71 ? 49.065 25.509 -33.567 1.00 64.06 71 ALA A C 1
ATOM 524 O O . ALA A 1 71 ? 48.797 24.897 -34.600 1.00 64.06 71 ALA A O 1
ATOM 525 N N . ARG A 1 72 ? 49.004 24.926 -32.362 1.00 64.12 72 ARG A N 1
ATOM 526 C CA . ARG A 1 72 ? 48.490 23.562 -32.162 1.00 64.12 72 ARG A CA 1
ATOM 527 C C . ARG A 1 72 ? 47.087 23.448 -32.784 1.00 64.12 72 ARG A C 1
ATOM 529 O O . ARG A 1 72 ? 46.310 24.398 -32.640 1.00 64.12 72 ARG A O 1
ATOM 536 N N . PRO A 1 73 ? 46.728 22.314 -33.422 1.00 67.69 73 PRO A N 1
ATOM 537 C CA . PRO A 1 73 ? 45.390 22.113 -33.967 1.00 67.69 73 PRO A CA 1
ATOM 538 C C . PRO A 1 73 ? 44.327 22.475 -32.926 1.00 67.69 73 PRO A C 1
ATOM 540 O O . PRO A 1 73 ? 44.306 21.931 -31.820 1.00 67.69 73 PRO A O 1
ATOM 543 N N . LYS A 1 74 ? 43.480 23.453 -33.256 1.00 74.94 74 LYS A N 1
ATOM 544 C CA . LYS A 1 74 ? 42.488 24.009 -32.333 1.00 74.94 74 LYS A CA 1
ATOM 545 C C . LYS A 1 74 ? 41.414 22.951 -32.082 1.00 74.94 74 LYS A C 1
ATOM 547 O O . LYS A 1 74 ? 40.576 22.698 -32.943 1.00 74.94 74 LYS A O 1
ATOM 552 N N . ILE A 1 75 ? 41.465 22.315 -30.914 1.00 79.81 75 ILE A N 1
ATOM 553 C CA . ILE A 1 75 ? 40.447 21.362 -30.454 1.00 79.81 75 ILE A CA 1
ATOM 554 C C . ILE A 1 75 ? 39.071 22.052 -30.515 1.00 79.81 75 ILE A C 1
ATOM 556 O O . ILE A 1 75 ? 38.934 23.202 -30.087 1.00 79.81 75 ILE A O 1
ATOM 560 N N . ASP A 1 76 ? 38.058 21.373 -31.072 1.00 83.94 76 ASP A N 1
ATOM 561 C CA . ASP A 1 76 ? 36.686 21.903 -31.143 1.00 83.94 76 ASP A CA 1
ATOM 562 C C . ASP A 1 76 ? 36.172 22.201 -29.730 1.00 83.94 76 ASP A C 1
ATOM 564 O O . ASP A 1 76 ? 36.167 21.330 -28.858 1.00 83.94 76 ASP A O 1
ATOM 568 N N . ARG A 1 77 ? 35.730 23.443 -29.504 1.00 86.56 77 ARG A N 1
ATOM 569 C CA . ARG A 1 77 ? 35.229 23.890 -28.197 1.00 86.56 77 ARG A CA 1
ATOM 570 C C . ARG A 1 77 ? 33.868 23.275 -27.863 1.00 86.56 77 ARG A C 1
ATOM 572 O O . ARG A 1 77 ? 33.552 23.116 -26.688 1.00 86.56 77 ARG A O 1
ATOM 579 N N . ASN A 1 78 ?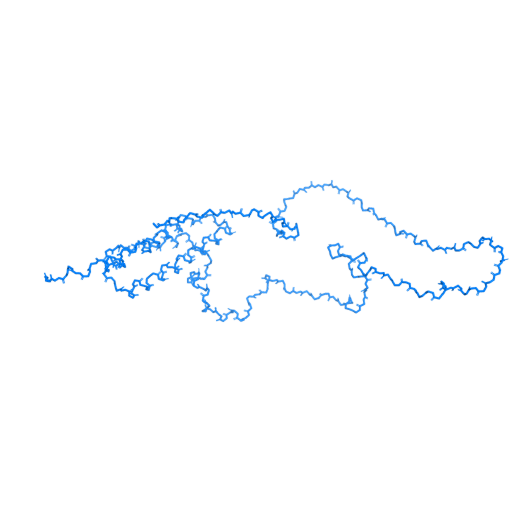 33.068 22.899 -28.866 1.00 88.12 78 ASN A N 1
ATOM 580 C CA . ASN A 1 78 ? 31.756 22.298 -28.635 1.00 88.12 78 ASN A CA 1
ATOM 581 C C . ASN A 1 78 ? 31.836 20.763 -28.631 1.00 88.12 78 ASN A C 1
ATOM 583 O O . ASN A 1 78 ? 31.727 20.109 -29.668 1.00 88.12 78 ASN A O 1
ATOM 587 N N . LYS A 1 79 ? 31.958 20.180 -27.434 1.00 86.50 79 LYS A N 1
ATOM 588 C CA . LYS A 1 79 ? 32.037 18.721 -27.242 1.00 86.50 79 LYS A CA 1
ATOM 589 C C . LYS A 1 79 ? 30.756 17.972 -27.641 1.00 86.50 79 LYS A C 1
ATOM 591 O O . LYS A 1 79 ? 30.839 16.801 -27.996 1.00 86.50 79 LYS A O 1
ATOM 596 N N . LYS A 1 80 ? 29.591 18.631 -27.608 1.00 88.31 80 LYS A N 1
ATOM 597 C CA . LYS A 1 80 ? 28.275 18.045 -27.937 1.00 88.31 80 LYS A CA 1
ATOM 598 C C . LYS A 1 80 ? 27.778 18.446 -29.333 1.00 88.31 80 LYS A C 1
ATOM 600 O O . LYS A 1 80 ? 26.607 18.253 -29.650 1.00 88.31 80 LYS A O 1
ATOM 605 N N . ARG A 1 81 ? 28.643 19.018 -30.182 1.00 90.31 81 ARG A N 1
ATOM 606 C CA . ARG A 1 81 ? 28.273 19.437 -31.540 1.00 90.31 81 ARG A CA 1
ATOM 607 C C . ARG A 1 81 ? 27.739 18.247 -32.329 1.00 90.31 81 ARG A C 1
ATOM 609 O O . ARG A 1 81 ? 28.474 17.282 -32.536 1.00 90.31 81 ARG A O 1
ATOM 616 N N . GLY A 1 82 ? 26.503 18.377 -32.804 1.00 91.56 82 GLY A N 1
ATOM 617 C CA . GLY A 1 82 ? 25.847 17.357 -33.617 1.00 91.56 82 GLY A CA 1
ATOM 618 C C . GLY A 1 82 ? 25.538 16.069 -32.853 1.00 91.56 82 GLY A C 1
ATOM 619 O O . GLY A 1 82 ? 25.480 15.025 -33.479 1.00 91.56 82 GLY A O 1
ATOM 620 N N . VAL A 1 83 ? 25.385 16.112 -31.524 1.00 92.56 83 VAL A N 1
ATOM 621 C CA . VAL A 1 83 ? 24.996 14.941 -30.722 1.00 92.56 83 VAL A CA 1
ATOM 622 C C . VAL A 1 83 ? 23.619 15.182 -30.120 1.00 92.56 83 VAL A C 1
ATOM 624 O O . VAL A 1 83 ? 23.437 16.131 -29.359 1.00 92.56 83 VAL A O 1
ATOM 627 N N . SER A 1 84 ? 22.662 14.303 -30.421 1.00 92.81 84 SER A N 1
ATOM 628 C CA . SER A 1 84 ? 21.329 14.322 -29.815 1.00 92.81 84 SER A CA 1
ATOM 629 C C . SER A 1 84 ? 20.849 12.904 -29.494 1.00 92.81 84 SER A C 1
ATOM 631 O O . SER A 1 84 ? 21.015 11.983 -30.296 1.00 92.81 84 SER A O 1
ATOM 633 N N . ALA A 1 85 ? 20.268 12.727 -28.303 1.00 92.56 85 ALA A N 1
ATOM 634 C CA . ALA A 1 85 ? 19.702 11.445 -27.878 1.00 92.56 85 ALA A CA 1
ATOM 635 C C . ALA A 1 85 ? 18.335 11.187 -28.534 1.00 92.56 85 ALA A C 1
ATOM 637 O O . ALA A 1 85 ? 18.070 10.080 -28.991 1.00 92.56 85 ALA A O 1
ATOM 638 N N . ILE A 1 86 ? 17.503 12.229 -28.645 1.00 94.50 86 ILE A N 1
ATOM 639 C CA . ILE A 1 86 ? 16.149 12.142 -29.212 1.00 94.50 86 ILE A CA 1
ATOM 640 C C . ILE A 1 86 ? 16.204 11.798 -30.709 1.00 94.50 86 ILE A C 1
ATOM 642 O O . ILE A 1 86 ? 15.483 10.910 -31.151 1.00 94.50 86 ILE A O 1
ATOM 646 N N . CYS A 1 87 ? 17.122 12.406 -31.474 1.00 94.88 87 CYS A N 1
ATOM 647 C CA . CYS A 1 87 ? 17.293 12.099 -32.901 1.00 94.88 87 CYS A CA 1
ATOM 648 C C . CYS A 1 87 ? 18.255 10.927 -33.157 1.00 94.88 87 CYS A C 1
ATOM 650 O O . CYS A 1 87 ? 18.696 10.745 -34.289 1.00 94.88 87 CYS A O 1
ATOM 652 N N . ARG A 1 88 ? 18.612 10.154 -32.117 1.00 91.81 88 ARG A N 1
ATOM 653 C CA . ARG A 1 88 ? 19.439 8.937 -32.214 1.00 91.81 88 ARG A CA 1
ATOM 654 C C . ARG A 1 88 ? 20.760 9.139 -32.978 1.00 91.81 88 ARG A C 1
ATOM 656 O O . ARG A 1 88 ? 21.213 8.239 -33.674 1.00 91.81 88 ARG A O 1
ATOM 663 N N . THR A 1 89 ? 21.402 10.305 -32.846 1.00 91.69 89 THR A N 1
ATOM 664 C CA . THR A 1 89 ? 22.598 10.647 -33.645 1.00 91.69 89 THR A CA 1
ATOM 665 C C . THR A 1 89 ? 23.828 9.797 -33.298 1.00 91.69 89 THR A C 1
ATOM 667 O O . THR A 1 89 ? 24.738 9.666 -34.109 1.00 91.69 89 THR A O 1
ATOM 670 N N . GLY A 1 90 ? 23.862 9.216 -32.096 1.00 88.50 90 GLY A N 1
ATOM 671 C CA . GLY A 1 90 ? 25.002 8.450 -31.593 1.00 88.50 90 GLY A CA 1
ATOM 672 C C . GLY A 1 90 ? 26.106 9.324 -30.972 1.00 88.50 90 GLY A C 1
ATOM 673 O O . GLY A 1 90 ? 26.039 10.558 -30.999 1.00 88.50 90 GLY A O 1
ATOM 674 N N . PRO A 1 91 ? 27.112 8.703 -30.332 1.00 88.19 91 PRO A N 1
ATOM 675 C CA . PRO A 1 91 ? 28.199 9.417 -29.673 1.00 88.19 91 PRO A CA 1
ATOM 676 C C . PRO A 1 91 ? 29.149 10.060 -30.691 1.00 88.19 91 PRO A C 1
ATOM 678 O O . PRO A 1 91 ? 29.500 9.464 -31.703 1.00 88.19 91 PRO A O 1
ATOM 681 N N . ARG A 1 92 ? 29.661 11.257 -30.376 1.00 85.56 92 ARG A N 1
ATOM 682 C CA . ARG A 1 92 ? 30.642 11.959 -31.229 1.00 85.56 92 ARG A CA 1
ATOM 683 C C . ARG A 1 92 ? 31.962 11.198 -31.401 1.00 85.56 92 ARG A C 1
ATOM 685 O O . ARG A 1 92 ? 32.646 11.382 -32.401 1.00 85.56 92 ARG A O 1
ATOM 692 N N . SER A 1 93 ? 32.359 10.416 -30.399 1.00 83.94 93 SER A N 1
ATOM 693 C CA . SER A 1 93 ? 33.597 9.636 -30.401 1.00 83.94 93 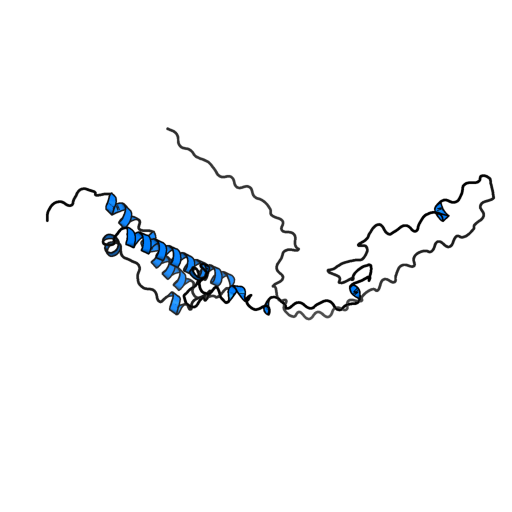SER A CA 1
ATOM 694 C C . SER A 1 93 ? 33.284 8.202 -30.002 1.00 83.94 93 SER A C 1
ATOM 696 O O . SER A 1 93 ? 32.882 7.945 -28.870 1.00 83.94 93 SER A O 1
ATOM 698 N N . THR A 1 94 ? 33.522 7.273 -30.916 1.00 82.88 94 THR A N 1
ATOM 699 C CA . THR A 1 94 ? 33.320 5.831 -30.762 1.00 82.88 94 THR A CA 1
ATOM 700 C C . THR A 1 94 ? 34.569 5.176 -30.161 1.00 82.88 94 THR A C 1
ATOM 702 O O . THR A 1 94 ? 35.290 4.431 -30.813 1.00 82.88 94 THR A O 1
ATOM 705 N N . ARG A 1 95 ? 34.903 5.492 -28.904 1.00 82.56 95 ARG A N 1
ATOM 706 C CA . ARG A 1 95 ? 36.042 4.864 -28.199 1.00 82.56 95 ARG A CA 1
ATOM 707 C C . ARG A 1 95 ? 35.561 4.057 -26.997 1.00 82.56 95 ARG A C 1
ATOM 709 O O . ARG A 1 95 ? 34.595 4.443 -26.346 1.00 82.56 95 ARG A O 1
ATOM 716 N N . GLY A 1 96 ? 36.254 2.959 -26.696 1.00 83.88 96 GLY A N 1
ATOM 717 C CA . GLY A 1 96 ? 35.969 2.101 -25.544 1.00 83.88 96 GLY A CA 1
ATOM 718 C C . GLY A 1 96 ? 34.735 1.224 -25.755 1.00 83.88 96 GLY A C 1
ATOM 719 O O . GLY A 1 96 ? 34.757 0.304 -26.563 1.00 83.88 96 GLY A O 1
ATOM 720 N N . LEU A 1 97 ? 33.659 1.525 -25.030 1.00 85.19 97 LEU A N 1
ATOM 721 C CA . LEU A 1 97 ? 32.498 0.642 -24.852 1.00 85.19 97 LEU A CA 1
ATOM 722 C C . LEU A 1 97 ? 31.569 0.521 -26.068 1.00 85.19 97 LEU A C 1
ATOM 724 O O . LEU A 1 97 ? 30.707 -0.348 -26.073 1.00 85.19 97 LEU A O 1
ATOM 728 N N . TRP A 1 98 ? 31.728 1.363 -27.092 1.00 84.94 98 TRP A N 1
ATOM 729 C CA . TRP A 1 98 ? 30.824 1.372 -28.253 1.00 84.94 98 TRP A CA 1
ATOM 730 C C . TRP A 1 98 ? 30.859 0.071 -29.078 1.00 84.94 98 TRP A C 1
ATOM 732 O O . TRP A 1 98 ? 29.946 -0.167 -29.860 1.00 84.94 98 TRP A O 1
ATOM 742 N N . ILE A 1 99 ? 31.920 -0.730 -28.920 1.00 87.94 99 ILE A N 1
ATOM 743 C CA . ILE A 1 99 ? 32.144 -1.995 -29.635 1.00 87.94 99 ILE A CA 1
ATOM 744 C C . ILE A 1 99 ? 31.185 -3.087 -29.135 1.00 87.94 99 ILE A C 1
ATOM 746 O O . ILE A 1 99 ? 30.848 -4.000 -29.884 1.00 87.94 99 ILE A O 1
ATOM 750 N N . TYR A 1 100 ? 30.735 -3.001 -27.881 1.00 92.31 100 TYR A N 1
ATOM 751 C CA . TYR A 1 100 ? 29.896 -4.026 -27.270 1.00 92.31 100 TYR A CA 1
ATOM 752 C C . TYR A 1 100 ? 28.408 -3.744 -27.513 1.00 92.31 100 TYR A C 1
ATOM 754 O O . TYR A 1 100 ? 27.987 -2.583 -27.438 1.00 92.31 100 TYR A O 1
ATOM 762 N N . PRO A 1 101 ? 27.587 -4.782 -27.763 1.00 92.12 101 PRO A N 1
ATOM 763 C CA . PRO A 1 101 ? 26.142 -4.614 -27.805 1.00 92.12 101 PRO A CA 1
ATOM 764 C C . PRO A 1 101 ? 25.649 -4.088 -26.453 1.00 92.12 101 PRO A C 1
ATOM 766 O O . PRO A 1 101 ? 26.116 -4.514 -25.394 1.00 92.12 101 PRO A O 1
ATOM 769 N N . LEU A 1 102 ? 24.710 -3.140 -26.489 1.00 91.44 102 LEU A N 1
ATOM 770 C CA . LEU A 1 102 ? 24.132 -2.595 -25.265 1.00 91.44 102 LEU A CA 1
ATOM 771 C C . LEU A 1 102 ? 23.407 -3.711 -24.497 1.00 91.44 102 LEU A C 1
ATOM 773 O O . LEU A 1 102 ? 22.645 -4.463 -25.112 1.00 91.44 102 LEU A O 1
ATOM 777 N N . PRO A 1 103 ? 23.599 -3.818 -23.169 1.00 93.75 103 PRO A N 1
ATOM 778 C CA . PRO A 1 103 ? 22.870 -4.790 -22.371 1.00 93.75 103 PRO A CA 1
ATOM 779 C C . PRO A 1 103 ? 21.375 -4.464 -22.420 1.00 93.75 103 PRO A C 1
ATOM 781 O O . PRO A 1 103 ? 20.974 -3.324 -22.178 1.00 93.75 103 PRO A O 1
ATOM 784 N N . VAL A 1 104 ? 20.550 -5.461 -22.735 1.00 91.81 104 VAL A N 1
ATOM 785 C CA . VAL A 1 104 ? 19.091 -5.320 -22.755 1.00 91.81 104 VAL A CA 1
ATOM 786 C C . VAL A 1 104 ? 18.574 -5.588 -21.341 1.00 91.81 104 VAL A C 1
ATOM 788 O O . VAL A 1 104 ? 18.672 -6.724 -20.874 1.00 91.81 104 VAL A O 1
ATOM 791 N N . PRO A 1 105 ? 18.065 -4.575 -20.614 1.00 91.69 105 PRO A N 1
ATOM 792 C CA . PRO A 1 105 ? 17.503 -4.813 -19.299 1.00 91.69 105 PRO A CA 1
ATOM 793 C C . PRO A 1 105 ? 16.176 -5.560 -19.421 1.00 91.69 105 PRO A C 1
ATOM 795 O O . PRO A 1 105 ? 15.397 -5.340 -20.347 1.00 91.69 105 PRO A O 1
ATOM 798 N N . VAL A 1 106 ? 15.890 -6.365 -18.404 1.00 88.81 106 VAL A N 1
ATOM 799 C CA . VAL A 1 106 ? 14.543 -6.857 -18.117 1.00 88.81 106 VAL A CA 1
ATOM 800 C C . VAL A 1 106 ? 13.651 -5.626 -17.884 1.00 88.81 106 VAL A C 1
ATOM 802 O O . VAL A 1 106 ? 13.862 -4.876 -16.921 1.00 88.81 106 VAL A O 1
ATOM 805 N N . ALA A 1 107 ? 12.715 -5.359 -18.799 1.00 85.75 107 ALA A N 1
ATOM 806 C CA . ALA A 1 107 ? 11.709 -4.313 -18.642 1.00 85.75 107 ALA A CA 1
ATOM 807 C C . ALA A 1 107 ? 10.922 -4.525 -17.348 1.00 85.75 107 ALA A C 1
ATOM 809 O O . ALA A 1 107 ? 10.735 -5.637 -16.856 1.00 85.75 107 ALA A O 1
ATOM 810 N N . ARG A 1 108 ? 10.486 -3.407 -16.776 1.00 82.19 108 ARG A N 1
ATOM 811 C CA . ARG A 1 108 ? 9.930 -3.366 -15.422 1.00 82.19 108 ARG A CA 1
ATOM 812 C C . ARG A 1 108 ? 8.718 -4.280 -15.266 1.00 82.19 108 ARG A C 1
ATOM 814 O O . ARG A 1 108 ? 8.596 -4.907 -14.228 1.00 82.19 108 ARG A O 1
ATOM 821 N N . ASP A 1 109 ? 7.913 -4.419 -16.312 1.00 81.75 109 ASP A N 1
ATOM 822 C CA . ASP A 1 109 ? 6.672 -5.197 -16.282 1.00 81.75 109 ASP A CA 1
ATOM 823 C C . ASP A 1 109 ? 6.906 -6.707 -16.116 1.00 81.75 109 ASP A C 1
ATOM 825 O O . ASP A 1 109 ? 6.048 -7.409 -15.597 1.00 81.75 109 ASP A O 1
ATOM 829 N N . HIS A 1 110 ? 8.072 -7.215 -16.527 1.00 74.69 110 HIS A N 1
ATOM 830 C CA . HIS A 1 110 ? 8.466 -8.615 -16.323 1.00 74.69 110 HIS A CA 1
ATOM 831 C C . HIS A 1 110 ? 9.492 -8.789 -15.204 1.00 74.69 110 HIS A C 1
ATOM 833 O O . HIS A 1 110 ? 9.908 -9.909 -14.904 1.00 74.69 110 HIS A O 1
ATOM 839 N N . ARG A 1 111 ? 9.883 -7.696 -14.540 1.00 72.56 111 ARG A N 1
ATOM 840 C CA . ARG A 1 111 ? 10.506 -7.792 -13.229 1.00 72.56 111 ARG A CA 1
ATOM 841 C C . ARG A 1 111 ? 9.378 -8.141 -12.264 1.00 72.56 111 ARG A C 1
ATOM 843 O O . ARG A 1 111 ? 8.622 -7.266 -11.856 1.00 72.56 111 ARG A O 1
ATOM 850 N N . GLY A 1 112 ? 9.239 -9.429 -11.959 1.00 76.25 112 GLY A N 1
ATOM 851 C CA . GLY A 1 112 ? 8.333 -9.876 -10.907 1.00 76.25 112 GLY A CA 1
ATOM 852 C C . GLY A 1 112 ? 8.598 -9.136 -9.593 1.00 76.25 112 GLY A C 1
ATOM 853 O O . GLY A 1 112 ? 9.600 -8.432 -9.436 1.00 76.25 112 GLY A O 1
ATOM 854 N N . THR A 1 113 ? 7.690 -9.300 -8.638 1.00 75.44 113 THR A N 1
ATOM 855 C CA . THR A 1 113 ? 7.853 -8.776 -7.282 1.00 75.44 113 THR A CA 1
ATOM 856 C C . THR A 1 113 ? 9.240 -9.139 -6.746 1.00 75.44 113 THR A C 1
ATOM 858 O O . THR A 1 113 ? 9.628 -10.307 -6.803 1.00 75.44 113 THR A O 1
ATOM 861 N N . ASN A 1 114 ? 10.008 -8.147 -6.268 1.00 75.50 114 ASN A N 1
ATOM 862 C CA . ASN A 1 114 ? 11.322 -8.418 -5.675 1.00 75.50 114 ASN A CA 1
ATOM 863 C C . ASN A 1 114 ? 11.161 -9.494 -4.587 1.00 75.50 114 ASN A C 1
ATOM 865 O O . ASN A 1 114 ? 10.197 -9.412 -3.820 1.00 75.50 114 ASN A O 1
ATOM 869 N N . PRO A 1 115 ? 12.086 -10.466 -4.491 1.00 77.38 115 PRO A N 1
ATOM 870 C CA . PRO A 1 115 ? 11.944 -11.603 -3.579 1.00 77.38 115 PRO A CA 1
ATOM 871 C C . PRO A 1 115 ? 11.744 -11.165 -2.121 1.00 77.38 115 PRO A C 1
ATOM 873 O O . PRO A 1 115 ? 10.960 -11.773 -1.405 1.00 77.38 115 PRO A O 1
ATOM 876 N N . GLU A 1 116 ? 12.348 -10.044 -1.725 1.00 75.75 116 GLU A N 1
ATOM 877 C CA . GLU A 1 116 ? 12.185 -9.419 -0.406 1.00 75.75 116 GLU A CA 1
ATOM 878 C C . GLU A 1 116 ? 10.720 -9.126 -0.032 1.00 75.75 116 GLU A C 1
ATOM 880 O O . GLU A 1 116 ? 10.339 -9.237 1.129 1.00 75.75 116 GLU A O 1
ATOM 885 N N . TYR A 1 117 ? 9.862 -8.792 -1.001 1.00 76.31 117 TYR A N 1
ATOM 886 C CA . TYR A 1 117 ? 8.454 -8.487 -0.728 1.00 76.31 117 TYR A CA 1
ATOM 887 C C . TYR A 1 117 ? 7.550 -9.721 -0.746 1.00 76.31 117 TYR A C 1
ATOM 889 O O . TYR A 1 117 ? 6.403 -9.630 -0.314 1.00 76.31 117 TYR A O 1
ATOM 897 N N . VAL A 1 118 ? 8.036 -10.864 -1.239 1.00 76.38 118 VAL A N 1
ATOM 898 C CA . VAL A 1 118 ? 7.254 -12.111 -1.273 1.00 76.38 118 VAL A CA 1
ATOM 899 C C . VAL A 1 118 ? 6.993 -12.620 0.148 1.00 76.38 118 VAL A C 1
ATOM 901 O O . VAL A 1 118 ? 5.908 -13.125 0.433 1.00 76.38 118 VAL A O 1
ATOM 904 N N . GLU A 1 119 ? 7.948 -12.420 1.057 1.00 72.81 119 GLU A N 1
ATOM 905 C CA . GLU A 1 119 ? 7.837 -12.819 2.466 1.00 72.81 119 GLU A CA 1
ATOM 906 C C . GLU A 1 119 ? 7.006 -11.832 3.307 1.00 72.81 119 GLU A C 1
ATOM 908 O O . GLU A 1 119 ? 6.484 -12.194 4.359 1.00 72.81 119 GLU A O 1
ATOM 913 N N . ALA A 1 120 ? 6.799 -10.600 2.831 1.00 81.06 120 ALA A N 1
ATOM 914 C CA . ALA A 1 120 ? 6.087 -9.540 3.549 1.00 81.06 120 ALA A CA 1
ATOM 915 C C . ALA A 1 120 ? 4.550 -9.670 3.453 1.00 81.06 120 ALA A C 1
ATOM 917 O O . ALA A 1 120 ? 3.834 -8.712 3.137 1.00 81.06 120 ALA A O 1
ATOM 918 N N . GLN A 1 121 ? 4.017 -10.867 3.721 1.00 81.31 121 GLN A N 1
ATOM 919 C CA . GLN A 1 121 ? 2.573 -11.120 3.701 1.00 81.31 121 GLN A CA 1
ATOM 920 C C . GLN A 1 121 ? 1.822 -10.302 4.760 1.00 81.31 121 GLN A C 1
ATOM 922 O O . GLN A 1 121 ? 0.702 -9.867 4.481 1.00 81.31 121 GLN A O 1
ATOM 927 N N . ASP A 1 122 ? 2.477 -10.019 5.891 1.00 84.38 122 ASP A N 1
ATOM 928 C CA . ASP A 1 122 ? 1.951 -9.274 7.043 1.00 84.38 122 ASP A CA 1
ATOM 929 C C . ASP A 1 122 ? 2.396 -7.802 7.046 1.00 84.38 122 ASP A C 1
ATOM 931 O O . ASP A 1 122 ? 2.650 -7.185 8.081 1.00 84.38 122 ASP A O 1
ATOM 935 N N . HIS A 1 123 ? 2.526 -7.205 5.862 1.00 89.31 123 HIS A N 1
ATOM 936 C CA . HIS A 1 123 ? 2.840 -5.786 5.751 1.00 89.31 123 HIS A CA 1
ATOM 937 C C . HIS A 1 123 ? 1.668 -4.908 6.226 1.00 89.31 123 HIS A C 1
ATOM 939 O O . HIS A 1 123 ? 0.531 -5.088 5.793 1.00 89.31 123 HIS A O 1
ATOM 945 N N . GLY A 1 124 ? 1.937 -3.880 7.040 1.00 90.56 124 GLY A N 1
ATOM 946 C CA . GLY A 1 124 ? 0.895 -2.998 7.595 1.00 90.56 124 GLY A CA 1
ATOM 947 C C . GLY A 1 124 ? 0.038 -2.269 6.546 1.00 90.56 124 GLY A C 1
ATOM 948 O O . GLY A 1 124 ? -1.129 -1.975 6.798 1.00 90.56 124 GLY A O 1
ATOM 949 N N . LEU A 1 125 ? 0.575 -2.035 5.340 1.00 92.00 125 LEU A N 1
ATOM 950 C CA . LEU A 1 125 ? -0.194 -1.461 4.221 1.00 92.00 125 LEU A CA 1
ATOM 951 C C . LEU A 1 125 ? -1.298 -2.390 3.698 1.00 92.00 125 LEU A C 1
ATOM 953 O O . LEU A 1 125 ? -2.250 -1.899 3.098 1.00 92.00 125 LEU A O 1
ATOM 957 N N . TRP A 1 126 ? -1.232 -3.700 3.961 1.00 91.75 126 TRP A N 1
ATOM 958 C CA . TRP A 1 126 ? -2.340 -4.600 3.635 1.00 91.75 126 TRP A CA 1
ATOM 959 C C . TRP A 1 126 ? -3.614 -4.258 4.408 1.00 91.75 126 TRP A C 1
ATOM 961 O O . TRP A 1 126 ? -4.701 -4.600 3.964 1.00 91.75 126 TRP A O 1
ATOM 971 N N . GLY A 1 127 ? -3.512 -3.487 5.497 1.00 92.50 127 GLY A N 1
ATOM 972 C CA . GLY A 1 127 ? -4.666 -2.967 6.223 1.00 92.50 127 GLY A CA 1
ATOM 973 C C . GLY A 1 127 ? -5.577 -2.035 5.412 1.00 92.50 127 GLY A C 1
ATOM 974 O O . GLY A 1 127 ? -6.719 -1.855 5.826 1.00 92.50 127 GLY A O 1
ATOM 975 N N . PHE A 1 128 ? -5.115 -1.470 4.289 1.00 95.00 128 PHE A N 1
ATOM 976 C CA . PHE A 1 128 ? -5.929 -0.646 3.377 1.00 95.00 128 PHE A CA 1
ATOM 977 C C . PHE A 1 128 ? -6.713 -1.464 2.345 1.00 95.00 128 PHE A C 1
ATOM 979 O O . PHE A 1 128 ? -7.597 -0.923 1.683 1.00 95.00 128 PHE A O 1
ATOM 986 N N . PHE A 1 129 ? -6.402 -2.750 2.222 1.00 93.94 129 PHE A N 1
ATOM 987 C CA . PHE A 1 129 ? -7.060 -3.675 1.311 1.00 93.94 129 PHE A CA 1
ATOM 988 C C . PHE A 1 129 ? -7.928 -4.656 2.101 1.00 93.94 129 PHE A C 1
ATOM 990 O O . PHE A 1 129 ? -7.847 -4.739 3.332 1.00 93.94 129 PHE A O 1
ATOM 997 N N . ASP A 1 130 ? -8.782 -5.383 1.388 1.00 88.50 130 ASP A N 1
ATOM 998 C CA . ASP A 1 130 ? -9.560 -6.461 1.990 1.00 88.50 130 ASP A CA 1
ATOM 999 C C . ASP A 1 130 ? -8.690 -7.710 2.245 1.00 88.50 130 ASP A C 1
ATOM 1001 O O . ASP A 1 130 ? -7.528 -7.776 1.836 1.00 88.50 130 ASP A O 1
ATOM 1005 N N . GLN A 1 131 ? -9.242 -8.725 2.910 1.00 87.44 131 GLN A N 1
ATOM 1006 C CA . GLN A 1 131 ? -8.577 -10.003 3.195 1.00 87.44 131 GLN A CA 1
ATOM 1007 C C . GLN A 1 131 ? -8.068 -10.697 1.921 1.00 87.44 131 GLN A C 1
ATOM 1009 O O . GLN A 1 131 ? -7.013 -11.329 1.937 1.00 87.44 131 GLN A O 1
ATOM 1014 N N . SER A 1 132 ? -8.777 -10.518 0.802 1.00 88.12 132 SER A N 1
ATOM 1015 C CA . SER A 1 132 ? -8.398 -10.994 -0.535 1.00 88.12 132 SER A CA 1
ATOM 1016 C C . SER A 1 132 ? -7.232 -10.218 -1.171 1.00 88.12 132 SER A C 1
ATOM 1018 O O . SER A 1 132 ? -6.773 -10.572 -2.261 1.00 88.12 132 SER A O 1
ATOM 1020 N N . LYS A 1 133 ? -6.752 -9.153 -0.508 1.00 88.19 133 LYS A N 1
ATOM 1021 C CA . LYS A 1 133 ? -5.683 -8.246 -0.958 1.00 88.19 133 LYS A CA 1
AT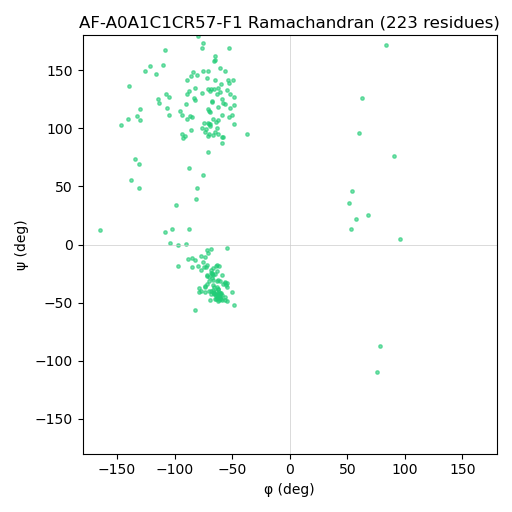OM 1022 C C . LYS A 1 133 ? -5.971 -7.580 -2.311 1.00 88.19 133 LYS A C 1
ATOM 1024 O O . LYS A 1 133 ? -5.049 -7.127 -2.989 1.00 88.19 133 LYS A O 1
ATOM 1029 N N . GLN A 1 134 ? -7.245 -7.501 -2.699 1.00 89.88 134 GLN A N 1
ATOM 1030 C CA . GLN A 1 134 ? -7.684 -6.821 -3.915 1.00 89.88 134 GLN A CA 1
ATOM 1031 C C . GLN A 1 134 ? -7.900 -5.323 -3.670 1.00 89.88 134 GLN A C 1
ATOM 1033 O O . GLN A 1 134 ? -8.338 -4.899 -2.600 1.00 89.88 134 GLN A O 1
ATOM 1038 N N . ALA A 1 135 ? -7.585 -4.516 -4.686 1.00 89.50 135 ALA A N 1
ATOM 1039 C CA . ALA A 1 135 ? -7.774 -3.063 -4.660 1.00 89.50 135 ALA A CA 1
ATOM 1040 C C . ALA A 1 135 ? -9.234 -2.635 -4.878 1.00 89.50 135 ALA A C 1
ATOM 1042 O O . ALA A 1 135 ? -9.612 -1.531 -4.496 1.00 89.50 135 ALA A O 1
ATOM 1043 N N . LEU A 1 136 ? -10.036 -3.501 -5.495 1.00 92.00 136 LEU A N 1
ATOM 1044 C CA . LEU A 1 136 ? -11.465 -3.327 -5.729 1.00 92.00 136 LEU A CA 1
ATOM 1045 C C . LEU A 1 136 ? -12.200 -4.540 -5.167 1.00 92.00 136 LEU A C 1
ATOM 1047 O O . LEU A 1 136 ? -11.653 -5.642 -5.170 1.00 92.00 136 LEU A O 1
ATOM 1051 N N . LEU A 1 137 ? -13.427 -4.318 -4.707 1.00 90.81 137 LEU A N 1
ATOM 1052 C CA . LEU A 1 137 ? -14.370 -5.381 -4.383 1.00 90.81 137 LEU A CA 1
ATOM 1053 C C . LEU A 1 137 ? -15.503 -5.378 -5.398 1.00 90.81 137 LEU A C 1
ATOM 1055 O O . LEU A 1 137 ? -15.809 -4.340 -5.992 1.00 90.81 137 LEU A O 1
ATOM 1059 N N . ASP A 1 138 ? -16.126 -6.539 -5.562 1.00 91.44 138 ASP A N 1
ATOM 1060 C CA . ASP A 1 138 ? -17.337 -6.653 -6.360 1.00 91.44 138 ASP A CA 1
ATOM 1061 C C . ASP A 1 138 ? -18.471 -5.855 -5.690 1.00 91.44 138 ASP A C 1
ATOM 1063 O O . ASP A 1 138 ? -18.583 -5.879 -4.459 1.00 91.44 138 ASP A O 1
ATOM 1067 N N . PRO A 1 139 ? -19.339 -5.164 -6.454 1.00 92.19 139 PRO A N 1
ATOM 1068 C CA . PRO A 1 139 ? -20.422 -4.362 -5.880 1.00 92.19 139 PRO A CA 1
ATOM 1069 C C . PRO A 1 139 ? -21.336 -5.150 -4.929 1.00 92.19 139 PRO A C 1
ATOM 1071 O O . PRO A 1 139 ? -21.716 -4.636 -3.883 1.00 92.19 139 PRO A O 1
ATOM 1074 N N 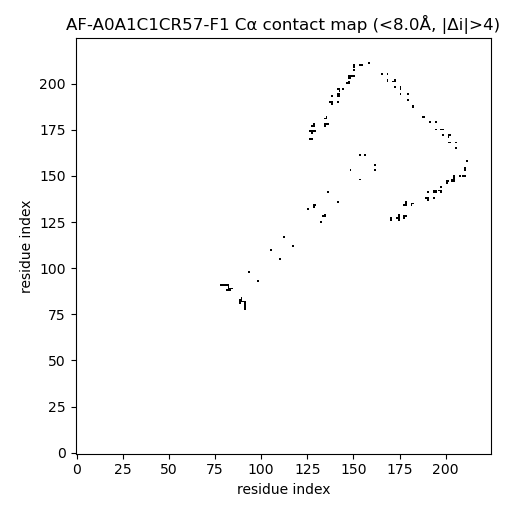. GLU A 1 140 ? -21.603 -6.426 -5.230 1.00 92.56 140 GLU A N 1
ATOM 1075 C CA . GLU A 1 140 ? -22.392 -7.329 -4.374 1.00 92.56 140 GLU A CA 1
ATOM 1076 C C . GLU A 1 140 ? -21.726 -7.579 -3.007 1.00 92.56 140 GLU A C 1
ATOM 1078 O O . GLU A 1 140 ? -22.393 -7.649 -1.971 1.00 92.56 140 GLU A O 1
ATOM 1083 N N . GLN A 1 141 ? -20.393 -7.669 -2.975 1.00 92.19 141 GLN A N 1
ATOM 1084 C CA . GLN A 1 141 ? -19.630 -7.797 -1.730 1.00 92.19 141 GLN A CA 1
ATOM 1085 C C . GLN A 1 141 ? -19.592 -6.469 -0.966 1.00 92.19 141 GLN A C 1
ATOM 1087 O O . GLN A 1 141 ? -19.659 -6.459 0.264 1.00 92.19 141 GLN A O 1
ATOM 1092 N N . GLU A 1 142 ? -19.526 -5.341 -1.679 1.00 91.69 142 GLU A N 1
ATOM 1093 C CA . GLU A 1 142 ? -19.556 -4.008 -1.073 1.00 91.69 142 GLU A CA 1
ATOM 1094 C C . GLU A 1 142 ? -20.897 -3.727 -0.377 1.00 91.69 142 GLU A C 1
ATOM 1096 O O . GLU A 1 142 ? -20.908 -3.256 0.769 1.00 91.69 142 GLU A O 1
ATOM 1101 N N . SER A 1 143 ? -22.012 -4.098 -1.022 1.00 93.25 143 SER A N 1
ATOM 1102 C CA . SER A 1 143 ? -23.375 -3.987 -0.482 1.00 93.25 143 SER A CA 1
ATOM 1103 C C . SER A 1 143 ? -23.672 -4.989 0.634 1.00 93.25 143 SER A C 1
ATOM 1105 O O . SER A 1 143 ? -24.604 -4.790 1.407 1.00 93.25 143 SER A O 1
ATOM 1107 N N . SER A 1 144 ? -22.877 -6.056 0.758 1.00 93.56 144 SER A N 1
ATOM 1108 C CA . SER A 1 144 ? -23.015 -7.079 1.802 1.00 93.56 144 SER A CA 1
ATOM 1109 C C . SER A 1 144 ? -22.503 -6.585 3.164 1.00 93.56 144 SER A C 1
ATOM 1111 O O . SER A 1 144 ? -21.579 -7.146 3.754 1.00 93.56 144 SER A O 1
ATOM 1113 N N . HIS A 1 145 ? -23.094 -5.507 3.680 1.00 93.44 145 HIS A N 1
ATOM 1114 C CA . HIS A 1 145 ? -22.835 -4.969 5.011 1.00 93.44 145 HIS A CA 1
ATOM 1115 C C . HIS A 1 145 ? -24.118 -4.920 5.853 1.00 93.44 145 HIS A C 1
ATOM 1117 O O . HIS A 1 145 ? -25.235 -4.877 5.345 1.00 93.44 145 HIS A O 1
ATOM 1123 N N . GLY A 1 146 ? -23.957 -4.988 7.176 1.00 94.69 146 GLY A N 1
ATOM 1124 C CA . GLY A 1 146 ? -25.075 -4.884 8.113 1.00 94.69 146 GLY A CA 1
ATOM 1125 C C . GLY A 1 146 ? -25.516 -3.438 8.345 1.00 94.69 146 GLY A C 1
ATOM 1126 O O . GLY A 1 146 ? -24.920 -2.489 7.840 1.00 94.69 146 GLY A O 1
ATOM 1127 N N . ARG A 1 147 ? -26.540 -3.259 9.184 1.00 93.81 147 ARG A N 1
ATOM 1128 C CA . ARG A 1 147 ? -26.966 -1.924 9.628 1.00 93.81 147 ARG A CA 1
ATOM 1129 C C . ARG A 1 147 ? -25.900 -1.221 10.478 1.00 93.81 147 ARG A C 1
ATOM 1131 O O . ARG A 1 147 ? -25.079 -1.866 11.130 1.00 93.81 147 ARG A O 1
ATOM 1138 N N . ALA A 1 148 ? -25.998 0.104 10.560 1.00 93.62 148 ALA A N 1
ATOM 1139 C CA . ALA A 1 148 ? -25.232 0.901 11.513 1.00 93.62 148 ALA A CA 1
ATOM 1140 C C . ALA A 1 148 ? -25.629 0.597 12.973 1.00 93.62 148 ALA A C 1
ATOM 1142 O O . ALA A 1 148 ? -26.739 0.136 13.268 1.00 93.62 148 ALA A O 1
ATOM 1143 N N . TRP A 1 149 ? -24.714 0.899 13.895 1.00 92.06 149 TRP A N 1
ATOM 1144 C CA . TRP A 1 149 ? -24.946 0.804 15.336 1.00 92.06 149 TRP A CA 1
ATOM 1145 C C . TRP A 1 149 ? -25.939 1.867 15.810 1.00 92.06 149 TRP A C 1
ATOM 1147 O O . TRP A 1 149 ? -25.782 3.049 15.498 1.00 92.06 149 TRP A O 1
ATOM 1157 N N . GLU A 1 150 ? -26.934 1.466 16.604 1.00 91.12 150 GLU A N 1
ATOM 1158 C CA . GLU A 1 150 ? -27.871 2.410 17.218 1.00 91.12 150 GLU A CA 1
ATOM 1159 C C . GLU A 1 150 ? -27.273 2.980 18.512 1.00 91.12 150 GLU A C 1
ATOM 1161 O O . GLU A 1 150 ? -26.562 2.302 19.259 1.00 91.12 150 GLU A O 1
ATOM 1166 N N . TYR A 1 151 ? -27.614 4.228 18.834 1.00 87.81 151 TYR A N 1
ATOM 1167 C CA . TYR A 1 151 ? -27.189 4.890 20.069 1.00 87.81 151 TYR A CA 1
ATOM 1168 C C . TYR A 1 151 ? -27.443 4.049 21.334 1.00 87.81 151 TYR A C 1
ATOM 1170 O O . TYR A 1 151 ? -26.576 3.978 22.205 1.00 87.81 151 TYR A O 1
ATOM 1178 N N . LYS A 1 152 ? -28.602 3.378 21.415 1.00 88.88 152 LYS A N 1
ATOM 1179 C CA . LYS A 1 152 ? -28.983 2.527 22.557 1.00 88.88 152 LYS A CA 1
ATOM 1180 C C . LYS A 1 152 ? -28.011 1.368 22.785 1.00 88.88 152 LYS A C 1
ATOM 1182 O O . LYS A 1 152 ? -27.806 0.946 23.917 1.00 88.88 152 LYS A O 1
ATOM 1187 N N . GLU A 1 153 ? -27.405 0.854 21.718 1.00 91.75 153 GLU A N 1
ATOM 1188 C CA . GLU A 1 153 ? -26.438 -0.242 21.790 1.00 91.75 153 GLU A CA 1
ATOM 1189 C C . GLU A 1 153 ? -25.074 0.279 22.242 1.00 91.75 153 GLU A C 1
ATOM 1191 O O . GLU A 1 153 ? -24.411 -0.338 23.077 1.00 91.75 153 GLU A O 1
ATOM 1196 N N . LEU A 1 154 ? -24.677 1.447 21.727 1.00 91.38 154 LEU A N 1
ATOM 1197 C CA . LEU A 1 154 ? -23.410 2.104 22.051 1.00 91.38 154 LEU A CA 1
ATOM 1198 C C . LEU A 1 154 ? -23.375 2.644 23.489 1.00 91.38 154 LEU A C 1
ATOM 1200 O O . LEU A 1 154 ? -22.310 2.656 24.110 1.00 91.38 154 LEU A O 1
ATOM 1204 N N . SER A 1 155 ? -24.518 3.057 24.051 1.00 87.81 155 SER A N 1
ATOM 1205 C CA . SER A 1 155 ? -24.597 3.585 25.421 1.00 87.81 155 SER A CA 1
ATOM 1206 C C . SER A 1 155 ? -24.290 2.539 26.496 1.00 87.81 155 SER A C 1
ATOM 1208 O O . SER A 1 155 ? -23.826 2.902 27.572 1.00 87.81 155 SER A O 1
ATOM 1210 N N . VAL A 1 156 ? -24.504 1.250 26.210 1.00 90.75 156 VAL A N 1
ATOM 1211 C CA . VAL A 1 156 ? -24.262 0.142 27.156 1.00 90.75 156 VAL A CA 1
ATOM 1212 C C . VAL A 1 156 ? -22.797 -0.333 27.139 1.00 90.75 156 VAL A C 1
ATOM 1214 O O . VAL A 1 156 ? -22.336 -0.958 28.089 1.00 90.75 156 VAL A O 1
ATOM 1217 N N . LYS A 1 157 ? -22.029 -0.037 26.080 1.00 90.31 157 LYS A N 1
ATOM 1218 C CA . LYS A 1 157 ? -20.634 -0.502 25.924 1.00 90.31 157 LYS A CA 1
ATOM 1219 C C . LYS A 1 157 ? -19.659 0.261 26.809 1.00 90.31 157 LYS A C 1
ATOM 1221 O O . LYS A 1 157 ? -19.864 1.446 27.042 1.00 90.31 157 LYS A O 1
ATOM 1226 N N . SER A 1 158 ? -18.582 -0.381 27.256 1.00 92.50 158 SER A N 1
ATOM 1227 C CA . SER A 1 158 ? -17.514 0.282 28.014 1.00 92.50 158 SER A CA 1
ATOM 1228 C C . SER A 1 158 ? -16.783 1.338 27.166 1.00 92.50 158 SER A C 1
ATOM 1230 O O . SER A 1 158 ? -16.863 1.328 25.934 1.00 92.50 158 SER A O 1
ATOM 1232 N N . PHE A 1 159 ? -16.056 2.255 27.812 1.00 89.00 159 PHE A N 1
ATOM 1233 C CA . PHE A 1 159 ? -15.229 3.233 27.094 1.00 89.00 159 PHE A CA 1
ATOM 1234 C C . PHE A 1 159 ? -14.175 2.549 26.205 1.00 89.00 159 PHE A C 1
ATOM 1236 O O . PHE A 1 159 ? -14.018 2.928 25.044 1.00 89.00 159 PHE A O 1
ATOM 1243 N N . ASP A 1 160 ? -13.513 1.507 26.716 1.00 93.50 160 ASP A N 1
ATOM 1244 C CA . ASP A 1 160 ? -12.471 0.779 25.985 1.00 93.50 160 ASP A CA 1
ATOM 1245 C C . ASP A 1 160 ? -13.015 0.109 24.719 1.00 93.50 160 ASP A C 1
ATOM 1247 O O . ASP A 1 160 ? -12.362 0.123 23.673 1.00 93.50 160 ASP A O 1
ATOM 1251 N N . ASP A 1 161 ? -14.231 -0.439 24.778 1.00 94.06 161 ASP A N 1
ATOM 1252 C CA . ASP A 1 161 ? -14.872 -1.064 23.620 1.00 94.06 161 ASP A CA 1
ATOM 1253 C C . ASP A 1 161 ? -15.281 -0.032 22.569 1.00 94.06 161 ASP A C 1
ATOM 1255 O O . ASP A 1 161 ? -15.085 -0.265 21.376 1.00 94.06 161 ASP A O 1
ATOM 1259 N N . LEU A 1 162 ? -15.792 1.130 22.988 1.00 91.56 162 LEU A N 1
ATOM 1260 C CA . LEU A 1 162 ? -16.089 2.226 22.065 1.00 91.56 162 LEU A CA 1
ATOM 1261 C C . LEU A 1 162 ? -14.827 2.773 21.400 1.00 91.56 162 LEU A C 1
ATOM 1263 O O . LEU A 1 162 ? -14.844 3.055 20.205 1.00 91.56 162 LEU A O 1
ATOM 1267 N N . HIS A 1 163 ? -13.727 2.892 22.143 1.00 91.12 163 HIS A N 1
ATOM 1268 C CA . HIS A 1 163 ? -12.459 3.351 21.589 1.00 91.12 163 HIS A CA 1
ATOM 1269 C C . HIS A 1 163 ? -11.894 2.345 20.572 1.00 91.12 163 HIS A C 1
ATOM 1271 O O . HIS A 1 163 ? -11.444 2.738 19.493 1.00 91.12 163 HIS A O 1
ATOM 1277 N N . LYS A 1 164 ? -11.975 1.039 20.855 1.00 94.62 164 LYS A N 1
ATOM 1278 C CA . LYS A 1 164 ? -11.616 -0.008 19.884 1.00 94.62 164 LYS A CA 1
ATOM 1279 C C . LYS A 1 164 ? -12.509 0.049 18.646 1.00 94.62 164 LYS A C 1
ATOM 1281 O O . LYS A 1 164 ? -11.993 0.039 17.529 1.00 94.62 164 LYS A O 1
ATOM 1286 N N . LEU A 1 165 ? -13.826 0.150 18.835 1.00 93.50 165 LEU A N 1
ATOM 1287 C CA . LEU A 1 165 ? -14.797 0.247 17.745 1.00 93.50 165 LEU A CA 1
ATOM 1288 C C . LEU A 1 165 ? -14.538 1.476 16.868 1.00 93.50 165 LEU A C 1
ATOM 1290 O O . LEU A 1 165 ? -14.549 1.363 15.647 1.00 93.50 165 LEU A O 1
ATOM 1294 N N . TYR A 1 166 ? -14.225 2.623 17.471 1.00 92.44 166 TYR A N 1
ATOM 1295 C CA . TYR A 1 166 ? -13.863 3.837 16.746 1.00 92.44 166 TYR A CA 1
ATOM 1296 C C . TYR A 1 166 ? -12.701 3.591 15.774 1.00 92.44 166 TYR A C 1
ATOM 1298 O O . TYR A 1 166 ? -12.802 3.916 14.591 1.00 92.44 166 TYR A O 1
ATOM 1306 N N . TRP A 1 167 ? -11.621 2.947 16.230 1.00 94.50 167 TRP A N 1
ATOM 1307 C CA . TRP A 1 167 ? -10.492 2.616 15.356 1.00 94.50 167 TRP A CA 1
ATOM 1308 C C . TRP A 1 167 ? -10.834 1.586 14.278 1.00 94.50 167 TRP A C 1
ATOM 1310 O O . TRP A 1 167 ? -10.259 1.643 13.190 1.00 94.50 167 TRP A O 1
ATOM 1320 N N . VAL A 1 168 ? -11.763 0.665 14.542 1.00 94.69 168 VAL A N 1
ATOM 1321 C CA . VAL A 1 168 ? -12.295 -0.244 13.514 1.00 94.69 168 VAL A CA 1
ATOM 1322 C C . VAL A 1 168 ? -13.036 0.549 12.434 1.00 94.69 168 VAL A C 1
ATOM 1324 O O . VAL A 1 168 ? -12.734 0.369 11.257 1.00 94.69 168 VAL A O 1
ATOM 1327 N N . CYS A 1 169 ? -13.914 1.485 12.812 1.00 94.81 169 CYS A N 1
ATOM 1328 C CA . CYS A 1 169 ? -14.623 2.348 11.861 1.00 94.81 169 CYS A CA 1
ATOM 1329 C C . CYS A 1 169 ? -13.661 3.211 11.035 1.00 94.81 169 CYS A C 1
ATOM 1331 O O . CYS A 1 169 ? -13.801 3.295 9.819 1.00 94.81 169 CYS A O 1
ATOM 1333 N N . VAL A 1 170 ? -12.638 3.804 11.662 1.00 95.00 170 VAL A N 1
ATOM 1334 C CA . VAL A 1 170 ? -11.620 4.599 10.950 1.00 95.00 170 VAL A CA 1
ATOM 1335 C C . VAL A 1 170 ? -10.855 3.746 9.935 1.00 95.00 170 VAL A C 1
ATOM 1337 O O . VAL A 1 170 ? -10.641 4.179 8.803 1.00 95.00 170 VAL A O 1
ATOM 1340 N N . LYS A 1 171 ? -10.448 2.525 10.305 1.00 94.88 171 LYS A N 1
ATOM 1341 C CA . LYS A 1 171 ? -9.768 1.604 9.380 1.00 94.88 171 LYS A CA 1
ATOM 1342 C C . LYS A 1 171 ? -10.666 1.217 8.208 1.00 94.88 171 LYS A C 1
ATOM 1344 O O . LYS A 1 171 ? -10.204 1.225 7.071 1.00 94.88 171 LYS A O 1
ATOM 1349 N N . GLU A 1 172 ? -11.934 0.925 8.473 1.00 94.94 172 GLU A N 1
ATOM 1350 C CA . GLU A 1 172 ? -12.898 0.566 7.433 1.00 94.94 172 GLU A CA 1
ATOM 1351 C C . GLU A 1 172 ? -13.204 1.735 6.490 1.00 94.94 172 GLU A C 1
ATOM 1353 O O . GLU A 1 172 ? -13.268 1.560 5.271 1.00 94.94 172 GLU A O 1
ATOM 1358 N N . LEU A 1 173 ? -13.302 2.952 7.028 1.00 95.06 173 LEU A N 1
ATOM 1359 C CA . LEU A 1 173 ? -13.444 4.163 6.229 1.00 95.06 173 LEU A CA 1
ATOM 1360 C C . LEU A 1 173 ? -12.220 4.370 5.330 1.00 95.06 173 LEU A C 1
ATOM 1362 O O . LEU A 1 173 ? -12.370 4.641 4.142 1.00 95.06 173 LEU A O 1
ATOM 1366 N N . ASN A 1 174 ? -11.010 4.177 5.860 1.00 95.69 174 ASN A N 1
ATOM 1367 C CA . ASN A 1 174 ? -9.783 4.287 5.074 1.00 95.69 174 ASN A CA 1
ATOM 1368 C C . ASN A 1 174 ? -9.736 3.257 3.935 1.00 95.69 174 ASN A C 1
ATOM 1370 O O . ASN A 1 174 ? -9.402 3.628 2.813 1.00 95.69 174 ASN A O 1
ATOM 1374 N N . ARG A 1 175 ? -10.127 1.999 4.185 1.00 95.00 175 ARG A N 1
ATOM 1375 C CA . ARG A 1 175 ? -10.263 0.967 3.136 1.00 95.00 175 ARG A CA 1
ATOM 1376 C C . ARG A 1 175 ? -11.268 1.375 2.066 1.00 95.00 175 ARG A C 1
ATOM 1378 O O . ARG A 1 175 ? -10.982 1.291 0.873 1.00 95.00 175 ARG A O 1
ATOM 1385 N N . SER A 1 176 ? -12.432 1.862 2.491 1.00 94.62 176 SER A N 1
ATOM 1386 C CA . SER A 1 176 ? -13.491 2.325 1.593 1.00 94.62 176 SER A CA 1
ATOM 1387 C C . SER A 1 176 ? -12.985 3.450 0.683 1.00 94.62 176 SER A C 1
ATOM 1389 O O . SER A 1 176 ? -13.133 3.369 -0.535 1.00 94.62 176 SER A O 1
ATOM 1391 N N . LEU A 1 177 ? -12.307 4.454 1.245 1.00 94.75 177 LEU A N 1
ATOM 1392 C CA . LEU A 1 177 ? -11.741 5.578 0.490 1.00 94.75 177 LEU A CA 1
ATOM 1393 C C . LEU A 1 177 ? -10.610 5.151 -0.459 1.00 94.75 177 LEU A C 1
ATOM 1395 O O . LEU A 1 177 ? -10.502 5.678 -1.568 1.00 94.75 177 LEU A O 1
ATOM 1399 N N . THR A 1 178 ? -9.772 4.186 -0.063 1.00 95.75 178 THR A N 1
ATOM 1400 C CA . THR A 1 178 ? -8.758 3.607 -0.957 1.00 95.75 178 THR A CA 1
ATOM 1401 C C . THR A 1 178 ? -9.414 2.960 -2.177 1.00 95.75 178 THR A C 1
ATOM 1403 O O . THR A 1 178 ? -9.000 3.239 -3.304 1.00 95.75 178 THR A O 1
ATOM 1406 N N . ARG A 1 179 ? -10.477 2.171 -1.977 1.00 94.50 179 ARG A N 1
ATOM 1407 C CA . ARG A 1 179 ? -11.230 1.537 -3.073 1.00 94.50 179 ARG A CA 1
ATOM 1408 C C . ARG A 1 179 ? -11.877 2.564 -3.995 1.00 94.50 179 ARG A C 1
ATOM 1410 O O . ARG A 1 179 ? -11.783 2.431 -5.209 1.00 94.50 179 ARG A O 1
ATOM 1417 N N . GLU A 1 180 ? -12.471 3.624 -3.451 1.00 94.69 180 GLU A N 1
ATOM 1418 C CA . GLU A 1 180 ? -13.029 4.720 -4.252 1.00 94.69 180 GLU A CA 1
ATOM 1419 C C . GLU A 1 180 ? -11.974 5.419 -5.114 1.00 94.69 180 GLU A C 1
ATOM 1421 O O . GLU A 1 180 ? -12.187 5.686 -6.306 1.00 94.69 180 GLU A O 1
ATOM 1426 N N . LYS A 1 181 ? -10.808 5.700 -4.526 1.00 95.62 181 LYS A N 1
ATOM 1427 C CA . LYS A 1 181 ? -9.704 6.323 -5.251 1.00 95.62 181 LYS A CA 1
ATOM 1428 C C . LYS A 1 181 ? -9.248 5.444 -6.413 1.00 95.62 181 LYS A C 1
ATOM 1430 O O . LYS A 1 181 ? -9.014 5.958 -7.510 1.00 95.62 181 LYS A O 1
ATOM 1435 N N . GLU A 1 182 ? -9.168 4.137 -6.184 1.00 94.31 182 GLU A N 1
ATOM 1436 C CA . GLU A 1 182 ? -8.807 3.143 -7.193 1.00 94.31 182 GLU A CA 1
ATOM 1437 C C . GLU A 1 182 ? -9.882 2.978 -8.272 1.00 94.31 182 GLU A C 1
ATOM 1439 O O . GLU A 1 182 ? -9.557 3.006 -9.461 1.00 94.31 182 GLU A O 1
ATOM 1444 N N . ARG A 1 183 ? -11.164 2.939 -7.898 1.00 93.88 183 ARG A N 1
ATOM 1445 C CA . ARG A 1 183 ? -12.308 2.941 -8.826 1.00 93.88 183 ARG A CA 1
ATOM 1446 C C . ARG A 1 183 ? -12.269 4.156 -9.749 1.00 93.88 183 ARG A C 1
ATOM 1448 O O . ARG A 1 183 ? -12.420 4.009 -10.962 1.00 93.88 183 ARG A O 1
ATOM 1455 N N . THR A 1 184 ? -11.998 5.339 -9.198 1.00 94.44 184 THR A N 1
ATOM 1456 C CA . THR A 1 184 ? -11.880 6.591 -9.963 1.00 94.44 184 THR A CA 1
ATOM 1457 C C . THR A 1 184 ? -10.660 6.575 -10.889 1.00 94.44 184 THR A C 1
ATOM 1459 O O . THR A 1 184 ? -10.744 7.009 -12.039 1.00 94.44 184 THR A O 1
ATOM 1462 N N . ARG A 1 185 ? -9.521 6.042 -10.420 1.00 95.06 185 ARG A N 1
ATOM 1463 C CA . ARG A 1 185 ? -8.287 5.901 -11.211 1.00 95.06 185 ARG A CA 1
ATOM 1464 C C . ARG A 1 185 ? -8.476 4.960 -12.401 1.00 95.06 185 ARG A C 1
ATOM 1466 O O . ARG A 1 185 ? -8.049 5.292 -13.505 1.00 95.06 185 ARG A O 1
ATOM 1473 N N . LEU A 1 186 ? -9.108 3.810 -12.170 1.00 93.38 186 LEU A N 1
ATOM 1474 C CA . LEU A 1 186 ? -9.359 2.775 -13.177 1.00 93.38 186 LEU A CA 1
ATOM 1475 C C . LEU A 1 186 ? -10.592 3.060 -14.042 1.00 93.38 186 LEU A C 1
ATOM 1477 O O . LEU A 1 186 ? -10.751 2.428 -15.082 1.00 93.38 186 LEU A O 1
ATOM 1481 N N . ARG A 1 187 ? -11.440 4.020 -13.643 1.00 92.31 187 ARG A N 1
ATOM 1482 C CA . ARG A 1 187 ? -12.741 4.314 -14.267 1.00 92.31 187 ARG A CA 1
ATOM 1483 C C . ARG A 1 187 ? -13.632 3.066 -14.341 1.00 92.31 187 ARG A C 1
ATOM 1485 O O . ARG A 1 187 ? -14.228 2.795 -15.378 1.00 92.31 187 ARG A O 1
ATOM 1492 N N . ALA A 1 188 ? -13.717 2.319 -13.237 1.00 85.56 188 ALA A N 1
ATOM 1493 C CA . ALA A 1 188 ? -14.402 1.019 -13.167 1.00 85.56 188 ALA A CA 1
ATOM 1494 C C . ALA A 1 188 ? -15.944 1.085 -13.314 1.00 85.56 188 ALA A C 1
ATOM 1496 O O . ALA A 1 188 ? -16.599 0.050 -13.399 1.00 85.56 188 ALA A O 1
ATOM 1497 N N . GLY A 1 189 ? -16.528 2.286 -13.412 1.00 88.94 189 GLY A N 1
ATOM 1498 C CA . GLY A 1 189 ? -17.952 2.489 -13.679 1.00 88.94 189 GLY A CA 1
ATOM 1499 C C . GLY A 1 189 ? -18.815 2.279 -12.437 1.00 88.94 189 GLY A C 1
ATOM 1500 O O . GLY A 1 189 ? -19.107 3.240 -11.735 1.00 88.94 189 GLY A O 1
ATOM 1501 N N . PHE A 1 190 ? -19.222 1.038 -12.185 1.00 90.25 190 PHE A N 1
ATOM 1502 C CA . PHE A 1 190 ? -20.176 0.671 -11.132 1.00 90.25 190 PHE A CA 1
ATOM 1503 C C . PHE A 1 190 ? -19.551 0.684 -9.721 1.00 90.25 190 PHE A C 1
ATOM 1505 O O . PHE A 1 190 ? -18.329 0.785 -9.575 1.00 90.25 190 PHE A O 1
ATOM 1512 N N . GLY A 1 191 ? -20.384 0.576 -8.678 1.00 92.00 191 GLY A N 1
ATOM 1513 C CA . GLY A 1 191 ? -19.931 0.479 -7.283 1.00 92.00 191 GLY A CA 1
ATOM 1514 C C . GLY A 1 191 ? -19.906 1.797 -6.499 1.00 92.00 191 GLY A C 1
ATOM 1515 O O . GLY A 1 191 ? -19.376 1.834 -5.391 1.00 92.00 191 GLY A O 1
ATOM 1516 N N . GLU A 1 192 ? -20.374 2.911 -7.071 1.00 93.56 192 GLU A N 1
ATOM 1517 C CA . GLU A 1 192 ? -20.389 4.211 -6.378 1.00 93.56 192 GLU A CA 1
ATOM 1518 C C . GLU A 1 192 ? -21.474 4.279 -5.297 1.00 93.56 192 GLU A C 1
ATOM 1520 O O . GLU A 1 192 ? -21.210 4.771 -4.201 1.00 93.56 192 GLU A O 1
ATOM 1525 N N . VAL A 1 193 ? -22.665 3.745 -5.579 1.00 94.62 193 VAL A N 1
ATOM 1526 C CA . VAL A 1 193 ? -23.807 3.777 -4.652 1.00 94.62 193 VAL A CA 1
ATOM 1527 C C . VAL A 1 193 ? -23.532 2.879 -3.450 1.00 94.62 193 VAL A C 1
ATOM 1529 O O . VAL A 1 193 ? -23.633 3.325 -2.313 1.00 94.62 193 VAL A O 1
ATOM 1532 N N . GLU A 1 194 ? -23.079 1.654 -3.701 1.00 94.62 194 GLU A N 1
ATOM 1533 C CA . GLU A 1 194 ? -22.756 0.652 -2.684 1.00 94.62 194 GLU A CA 1
ATOM 1534 C C . GLU A 1 194 ? -21.616 1.134 -1.776 1.00 94.62 194 GLU A C 1
ATOM 1536 O O . GLU A 1 194 ? -21.640 0.949 -0.557 1.00 94.62 194 GLU A O 1
ATOM 1541 N N . HIS A 1 195 ? -20.628 1.815 -2.367 1.00 94.00 195 HIS A N 1
ATOM 1542 C CA . HIS A 1 195 ? -19.560 2.469 -1.623 1.00 94.00 195 HIS A CA 1
ATOM 1543 C C . HIS A 1 195 ? -20.101 3.573 -0.709 1.00 94.00 195 HIS A C 1
ATOM 1545 O O . HIS A 1 195 ? -19.738 3.632 0.468 1.00 94.00 195 HIS A O 1
ATOM 1551 N N . GLN A 1 196 ? -20.949 4.452 -1.245 1.00 95.19 196 GLN A N 1
ATOM 1552 C CA . GLN A 1 196 ? -21.498 5.579 -0.501 1.00 95.19 196 GLN A CA 1
ATOM 1553 C C . GLN A 1 196 ? -22.372 5.102 0.667 1.00 95.19 196 GLN A C 1
ATOM 1555 O O . GLN A 1 196 ? -22.191 5.571 1.790 1.00 95.19 196 GLN A O 1
ATOM 1560 N N . GLU A 1 197 ? -23.230 4.104 0.439 1.00 95.25 197 GLU A N 1
ATOM 1561 C CA . GLU A 1 197 ? -24.040 3.461 1.481 1.00 95.25 197 GLU A CA 1
ATOM 1562 C C . GLU A 1 197 ? -23.166 2.905 2.610 1.00 95.25 197 GLU A C 1
ATOM 1564 O O . GLU A 1 197 ? -23.391 3.199 3.788 1.00 95.25 197 GLU A O 1
ATOM 1569 N N . ARG A 1 198 ? -22.100 2.176 2.258 1.00 94.69 198 ARG A N 1
ATOM 1570 C CA . ARG A 1 198 ? -21.161 1.627 3.241 1.00 94.69 198 ARG A CA 1
ATOM 1571 C C . ARG A 1 198 ? -20.471 2.729 4.042 1.00 94.69 198 ARG A C 1
ATOM 1573 O O . ARG A 1 198 ? -20.343 2.629 5.264 1.00 94.69 198 ARG A O 1
ATOM 1580 N N . VAL A 1 199 ? -20.025 3.791 3.372 1.00 95.25 199 VAL A N 1
ATOM 1581 C CA . VAL A 1 199 ? -19.385 4.944 4.017 1.00 95.25 199 VAL A CA 1
ATOM 1582 C C . VAL A 1 199 ? -20.342 5.633 4.988 1.00 95.25 199 VAL A C 1
ATOM 1584 O O . VAL A 1 199 ? -19.924 5.991 6.091 1.00 95.25 199 VAL A O 1
ATOM 1587 N N . ASP A 1 200 ? -21.611 5.785 4.624 1.00 94.62 200 ASP A N 1
ATOM 1588 C CA . ASP A 1 200 ? -22.623 6.414 5.471 1.00 94.62 200 ASP A CA 1
ATOM 1589 C C . ASP A 1 200 ? -22.943 5.554 6.703 1.00 94.62 200 ASP A C 1
ATOM 1591 O O . ASP A 1 200 ? -22.994 6.069 7.828 1.00 94.62 200 ASP A O 1
ATOM 1595 N N . VAL A 1 201 ? -23.028 4.230 6.532 1.00 94.62 201 VAL A N 1
ATOM 1596 C CA . VAL A 1 201 ? -23.180 3.266 7.634 1.00 94.62 201 VAL A CA 1
ATOM 1597 C C . VAL A 1 201 ? -22.001 3.331 8.612 1.00 94.62 201 VAL A C 1
ATOM 1599 O O . VAL A 1 201 ? -22.214 3.331 9.827 1.00 94.62 201 VAL A O 1
ATOM 1602 N N . VAL A 1 202 ? -20.765 3.431 8.113 1.00 93.81 202 VAL A N 1
ATOM 1603 C CA . VAL A 1 202 ? -19.545 3.499 8.942 1.00 93.81 202 VAL A CA 1
ATOM 1604 C C . VAL A 1 202 ? -19.390 4.858 9.631 1.00 93.81 202 VAL A C 1
ATOM 1606 O O . VAL A 1 202 ? -18.946 4.921 10.781 1.00 93.81 202 VAL A O 1
ATOM 1609 N N . LYS A 1 203 ? -19.775 5.957 8.970 1.00 91.81 203 LYS A N 1
ATOM 1610 C CA . LYS A 1 203 ? -19.708 7.315 9.534 1.00 91.81 203 LYS A CA 1
ATOM 1611 C C . LYS A 1 203 ? -20.751 7.562 10.620 1.00 91.81 203 LYS A C 1
ATOM 1613 O O . LYS A 1 203 ? -20.452 8.281 11.571 1.00 91.81 203 LYS A O 1
ATOM 1618 N N . SER A 1 204 ? -21.939 6.966 10.516 1.00 87.12 204 SER A N 1
ATOM 1619 C CA . SER A 1 204 ? -23.034 7.135 11.485 1.00 87.12 204 SER A CA 1
ATOM 1620 C C . SER A 1 204 ? -22.612 6.955 12.962 1.00 87.12 204 SER A C 1
ATOM 1622 O O . SER A 1 204 ? -22.824 7.877 13.758 1.00 87.12 204 SER A O 1
ATOM 1624 N N . PRO A 1 205 ? -21.938 5.858 13.372 1.00 81.81 205 PRO A N 1
ATOM 1625 C CA . PRO A 1 205 ? -21.468 5.709 14.752 1.00 81.81 205 PRO A CA 1
ATOM 1626 C C . PRO A 1 205 ? -20.346 6.686 15.136 1.00 81.81 205 PRO A C 1
ATOM 1628 O O . PRO A 1 205 ? -20.194 6.985 16.316 1.00 81.81 205 PRO A O 1
ATOM 1631 N N . MET A 1 206 ? -19.571 7.202 14.175 1.00 80.19 206 MET A N 1
ATOM 1632 C CA . MET A 1 206 ? -18.492 8.170 14.433 1.00 80.19 206 MET A CA 1
ATOM 1633 C C . MET A 1 206 ? -19.022 9.594 14.643 1.00 80.19 206 MET A C 1
ATOM 1635 O O . MET A 1 206 ? -18.493 10.336 15.467 1.00 80.19 206 MET A O 1
ATOM 1639 N N . MET A 1 207 ? -20.055 9.983 13.891 1.00 73.44 207 MET A N 1
ATOM 1640 C CA . MET A 1 207 ? -20.647 11.326 13.932 1.00 73.44 207 MET A CA 1
ATOM 1641 C C . MET A 1 207 ? -21.514 11.577 15.162 1.00 73.44 207 MET A C 1
ATOM 1643 O O . MET A 1 207 ? -21.830 12.728 15.446 1.00 73.44 207 MET A O 1
ATOM 1647 N N . ASN A 1 208 ? -21.896 10.528 15.889 1.00 70.19 208 ASN A N 1
ATOM 1648 C CA . ASN A 1 208 ? -22.634 10.639 17.135 1.00 70.19 208 ASN A CA 1
ATOM 1649 C C . ASN A 1 208 ? -21.640 10.658 18.310 1.00 70.19 208 ASN A C 1
ATOM 1651 O O . ASN A 1 208 ? -21.322 9.593 18.833 1.00 70.19 208 ASN A O 1
ATOM 1655 N N . PRO A 1 209 ? -21.160 11.829 18.788 1.00 62.34 209 PRO A N 1
ATOM 1656 C CA . PRO A 1 209 ? -20.324 11.916 19.991 1.00 62.34 209 PRO A CA 1
ATOM 1657 C C . PRO A 1 209 ? -21.122 11.630 21.270 1.00 62.34 209 PRO A C 1
ATOM 1659 O O . PRO A 1 209 ? -20.560 11.509 22.357 1.00 62.34 209 PRO A O 1
ATOM 1662 N N . THR A 1 210 ? -22.444 11.491 21.153 1.00 63.66 210 THR A N 1
ATOM 1663 C CA . THR A 1 210 ? -23.387 11.360 22.261 1.00 63.66 210 THR A CA 1
ATOM 1664 C C . THR A 1 210 ? -23.093 10.224 23.247 1.00 63.66 210 THR A C 1
ATOM 1666 O O . THR A 1 210 ? -23.349 10.454 24.430 1.00 63.66 210 THR A O 1
ATOM 1669 N N . PRO A 1 211 ? -22.562 9.031 22.887 1.00 63.84 211 PRO A N 1
ATOM 1670 C CA . PRO A 1 211 ? -22.272 8.011 23.891 1.00 63.84 211 PRO A CA 1
ATOM 1671 C C . PRO A 1 211 ? -21.024 8.348 24.717 1.00 63.84 211 PRO A C 1
ATOM 1673 O O . PRO A 1 211 ? -20.879 7.815 25.818 1.00 63.84 211 PRO A O 1
ATOM 1676 N N . PHE A 1 212 ? -20.150 9.231 24.218 1.00 66.19 212 PHE A N 1
ATOM 1677 C CA . PHE A 1 212 ? -19.055 9.804 24.994 1.00 66.19 212 PHE A CA 1
ATOM 1678 C C . PHE A 1 212 ? -19.576 10.975 25.831 1.00 66.19 212 PHE A C 1
ATOM 1680 O O . PHE A 1 212 ? -19.518 10.927 27.053 1.00 66.19 212 PHE A O 1
ATOM 1687 N N . THR A 1 213 ? -20.191 11.973 25.195 1.00 69.38 213 THR A N 1
ATOM 1688 C CA . THR A 1 213 ? -20.600 13.220 25.856 1.00 69.38 213 THR A CA 1
ATOM 1689 C C . THR A 1 213 ? -21.678 13.017 26.926 1.00 69.38 213 THR A C 1
ATOM 1691 O O . THR A 1 213 ? -21.508 13.476 28.053 1.00 69.38 213 THR A O 1
ATOM 1694 N N . ARG A 1 214 ? -22.755 12.264 26.645 1.00 68.69 214 ARG A N 1
ATOM 1695 C CA . ARG A 1 214 ? -23.866 12.123 27.610 1.00 68.69 214 ARG A CA 1
ATOM 1696 C C . ARG A 1 214 ? -23.494 11.355 28.872 1.00 68.69 214 ARG A C 1
ATOM 1698 O O . ARG A 1 214 ? -24.132 11.555 29.899 1.00 68.69 214 ARG A O 1
ATOM 1705 N N . ARG A 1 215 ? -22.479 10.487 28.816 1.00 67.19 215 ARG A N 1
ATOM 1706 C CA . ARG A 1 215 ? -22.000 9.772 30.007 1.00 67.19 215 ARG A CA 1
ATOM 1707 C C . ARG A 1 215 ? -21.339 10.697 31.023 1.00 67.19 215 ARG A C 1
ATOM 1709 O O . ARG A 1 215 ? -21.404 10.407 32.211 1.00 67.19 215 ARG A O 1
ATOM 1716 N N . TYR A 1 216 ? -20.747 11.798 30.564 1.00 66.19 216 TYR A N 1
ATOM 1717 C CA . TYR A 1 216 ? -20.092 12.779 31.427 1.00 66.19 216 TYR A CA 1
ATOM 1718 C C . TYR A 1 216 ? -20.987 13.982 31.765 1.00 66.19 216 TYR A C 1
ATOM 1720 O O . TYR A 1 216 ? -20.721 14.657 32.754 1.00 66.19 216 TYR A O 1
ATOM 1728 N N . GLU A 1 217 ? -22.063 14.235 31.009 1.00 65.81 217 GLU A N 1
ATOM 1729 C CA . GLU A 1 217 ? -22.988 15.354 31.268 1.00 65.81 217 GLU A CA 1
ATOM 1730 C C . GLU A 1 217 ? -23.970 15.125 32.438 1.00 65.81 217 GLU A C 1
ATOM 1732 O O . GLU A 1 217 ? -24.582 16.086 32.896 1.00 65.81 217 GLU A O 1
ATOM 1737 N N . TYR A 1 218 ? -24.081 13.910 33.000 1.00 56.53 218 TYR A N 1
ATOM 1738 C CA . TYR A 1 218 ? -24.927 13.645 34.180 1.00 56.53 218 TYR A CA 1
ATOM 1739 C C . TYR A 1 218 ? -24.241 12.788 35.262 1.00 56.53 218 TYR A C 1
ATOM 1741 O O . TYR A 1 218 ? -24.617 11.632 35.467 1.00 56.53 218 TYR A O 1
ATOM 1749 N N . PRO A 1 219 ? -23.283 13.332 36.033 1.00 57.69 219 PRO A N 1
ATOM 1750 C CA . PRO A 1 219 ? -22.676 12.627 37.162 1.00 57.69 219 PRO A CA 1
ATOM 1751 C C . PRO A 1 219 ? -23.535 12.684 38.450 1.00 57.69 219 PRO A C 1
ATOM 1753 O O . PRO A 1 219 ? -22.984 12.870 39.531 1.00 57.69 219 PRO A O 1
ATOM 1756 N N . GLY A 1 220 ? -24.877 12.578 38.383 1.00 58.44 220 GLY A N 1
ATOM 1757 C CA . GLY A 1 220 ? -25.703 12.906 39.565 1.00 58.44 220 GLY A CA 1
ATOM 1758 C C . GLY A 1 220 ? -27.179 12.487 39.655 1.00 58.44 220 GLY A C 1
ATOM 1759 O O . GLY A 1 220 ? -27.851 12.980 40.554 1.00 58.44 220 GLY A O 1
ATOM 1760 N N . LEU A 1 221 ? -27.716 11.602 38.805 1.00 55.28 221 LEU A N 1
ATOM 1761 C CA . LEU A 1 221 ? -29.129 11.159 38.900 1.00 55.28 221 LEU A CA 1
ATOM 1762 C C . LEU A 1 221 ? -29.290 9.628 38.858 1.00 55.28 221 LEU A C 1
ATOM 1764 O O . LEU A 1 221 ? -30.097 9.094 38.105 1.00 55.28 221 LEU A O 1
ATOM 1768 N N . GLY A 1 222 ? -28.504 8.915 39.667 1.00 48.94 222 GLY A N 1
ATOM 1769 C CA . GLY A 1 222 ? -28.566 7.455 39.794 1.00 48.94 222 GLY A CA 1
ATOM 1770 C C . GLY A 1 222 ? -28.446 6.990 41.243 1.00 48.94 222 GLY A C 1
ATOM 1771 O O . GLY A 1 222 ? -27.534 6.240 41.569 1.00 48.94 222 GLY A O 1
ATOM 1772 N N . GLY A 1 223 ? -29.325 7.488 42.116 1.00 42.28 223 GLY A N 1
ATOM 1773 C CA . GLY A 1 223 ? -29.580 6.925 43.441 1.00 42.28 223 GLY A CA 1
ATOM 1774 C C . GLY A 1 223 ? -30.942 6.226 43.453 1.00 42.28 223 GLY A C 1
ATOM 1775 O O . GLY A 1 223 ? -31.929 6.837 43.059 1.00 42.28 223 GLY A O 1
ATOM 1776 N N . ASN A 1 224 ? -30.964 4.980 43.933 1.00 36.0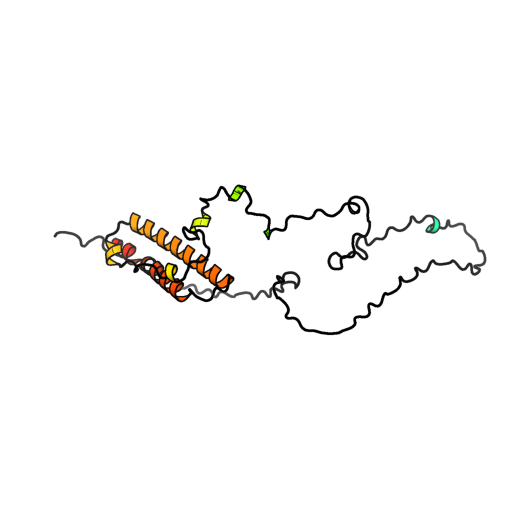0 224 ASN A N 1
ATOM 1777 C CA . ASN A 1 224 ? -32.127 4.180 44.341 1.00 36.00 224 ASN A CA 1
ATOM 1778 C C . ASN A 1 224 ? -33.214 3.869 43.291 1.00 36.00 224 ASN A C 1
ATOM 1780 O O . ASN A 1 224 ? -34.195 4.600 43.163 1.00 36.00 224 ASN A O 1
ATOM 1784 N N . ALA A 1 225 ? -33.097 2.689 42.675 1.00 38.50 225 ALA A N 1
ATOM 1785 C CA . ALA A 1 225 ? -34.171 1.696 42.537 1.00 38.50 225 ALA A CA 1
ATOM 1786 C C . ALA A 1 225 ? -33.544 0.315 42.299 1.00 38.50 225 ALA A C 1
ATOM 1788 O O . ALA A 1 225 ? -32.597 0.249 41.482 1.00 38.50 225 ALA A O 1
#

Organism: NCBI:txid86049

Sequence (225 aa):
MASLTRPFLTPSHSTSVPLFLAPAFARPLPISISATAQFSTSTPNQRSSATRKQAGIKAATSGKPNWALKARPKIDRNKKRGVSAICRTGPRSTRGLWIYPLPVPVARDHRGTNPEYVEAQDHGLWGFFDQSKQALLDPEQESSHGRAWEYKELSVKSFDDLHKLYWVCVKELNRSLTREKERTRLRAGFGEVEHQERVDVVKSPMMNPTPFTRRYEYPGLGGNA

Radius of gyration: 38.11 Å; Cα contacts (8 Å, |Δi|>4): 83; chains: 1; bounding box: 96×57×100 Å

Secondary structure (DSSP, 8-state):
--------PPP-------TT------PPP-------------------------------------GGGG------S-TTTT--TTTT---SS--SGGGSPPP----GGGSPSPHHHHS-TT-GGGGGS-TT--SS--HHHHH---PPPPHHHHTTS-HHHHHHHHHHHHHHHHHHHHHHHHHHHHT--S-HHHHHHHHHHHHHHHH--HHHHHHHH-TT-----

Mean predicted aligned error: 18.74 Å

Nearest PDB structures (foldseek):
  6ywv-assembly1_T  TM=9.259E-01  e=4.190E-09  Neurospora crassa OR74A
  5mrc-assembly1_T  TM=6.364E-01  e=2.406E-04  Saccharomyces cerevisiae
  3j6b-assembly1_T  TM=6.004E-01  e=7.647E-04  Saccharomyces cerevisiae

Solvent-accessible surface area (backbone atoms only — not comparable to full-atom values): 15554 Å² total; per-residue (Å²): 137,86,87,88,84,80,84,85,83,80,82,87,77,85,78,83,72,67,87,87,72,69,83,93,80,76,88,79,77,94,75,90,74,94,71,89,78,82,80,79,77,78,70,81,77,76,76,79,72,81,75,78,74,89,68,92,74,82,90,74,87,79,95,68,80,68,60,74,83,69,54,71,83,79,74,76,86,62,84,62,68,88,48,41,77,90,78,64,58,54,75,90,67,86,64,83,68,69,81,54,82,78,84,80,74,82,53,69,90,78,52,65,82,57,72,80,60,70,75,49,78,84,41,75,72,54,64,48,36,51,97,85,67,42,68,67,76,58,49,72,63,50,55,68,64,80,83,56,73,53,68,80,63,54,59,75,50,55,71,70,56,50,55,52,48,50,55,51,38,52,45,52,47,49,22,51,52,48,28,50,54,45,38,64,73,70,62,64,78,75,51,61,65,35,48,49,53,47,48,51,38,48,42,52,57,67,74,50,57,55,61,62,52,57,66,69,74,57,90,78,86,86,79,90,134

pLDDT: mean 75.98, std 17.7, range [36.0, 95.75]